Protein AF-0000000083147637 (afdb_homodimer)

Nearest PDB structures (foldseek):
  2ezm-assembly1_A  TM=9.077E-01  e=6.249E-07  Nostoc ellipsosporum
  2pys-assembly1_B  TM=9.096E-01  e=3.684E-06  Nostoc ellipsosporum
  2rp3-assembly1_A  TM=8.868E-01  e=2.815E-06  Nostoc ellipsosporum
  6x7h-assembly1_B  TM=9.100E-01  e=6.306E-06  Nostoc ellipsosporum
  2jzj-assembly1_A  TM=8.639E-01  e=1.080E-05  Ceratopteris richardii

pLDDT: mean 85.64, std 19.71, range [32.6, 98.86]

Secondary structure (DSSP, 8-state):
--------------------GGGTEEEEEEEGGGTEEEEEEE-------SS---EEEEEEEGGGTEEE-SSSEEE-TT--GGGG-SEEEEETTTEEEEEEE-TT--EEEEEEEGGGTEEEETTEEEETTEE-EEEEEE-/--------------------GGGTEEEEEEEGGGTEEEEEEE-------SS---EEEEEEEGGGTEEE-SSSEEE-TT--GGGG-SEEEEETTTEEEEEEE-TT--EEEEEEEGGGTEEEETTEEEETTEE-EEEEEE-

InterPro domains:
  IPR011058 Cyanovirin-N [PF08881] (21-125)
  IPR036673 Cyanovirin-N superfamily [G3DSA:2.30.60.10] (17-131)
  IPR036673 Cyanovirin-N superfamily [SSF51322] (19-127)

Sequence (278 aa):
MYQKLILLLVSLSALATANNFLNTCQDVGVLADGRTLTAKCDHADQPPRPRSIKQFKSVLDLSRCLKWDGKELVREPNGNFFASMVSCNLVESATLACNYYNFQNSLLGTRFDLNSLVYNKEGVLGCMDYLGVPIDYIRMYQKLILLLVSLSALATANNFLNTCQDVGVLADGRTLTAKCDHADQPPRPRSIKQFKSVLDLSRCLKWDGKELVREPNGNFFASMVSCNLVESATLACNYYNFQNSLLGTRFDLNSLVYNKEGVLGCMDYLGVPIDYIR

Organism: NCBI:txid138285

Foldseek 3Di:
DPPPPPPPPPPPPVPPPQLQQVVFWDPWWAPPQRQKIWIWGAQPPDPPDVDPFGIFIWIDGCCQFWADPQPAIDGDGNRRNVVFFPGWTDDDGAKIKTWGQHPVRDIDIYIDRSSRAWHDDRRWIDGDPGTTGTDDTDD/DPPPPPPPPPPPPVPPPQLQQVVFWDPWWAPPQRQKIWIWGAQPCDDPDVDRFGIFIWIDGCCQFWADPQPAIDGDGNRRNVVFFPGWTDDDRAKIKTWGQHPVRDIDIYIDRSSRAWHDDRRWIDGDPGTTGTDDTDD

Structure (mmCIF, N/CA/C/O backbone):
data_AF-0000000083147637-model_v1
#
loop_
_entity.id
_entity.type
_entity.pdbx_description
1 polymer 'Cyanovirin-N domain-containing protein'
#
loop_
_atom_site.group_PDB
_atom_site.id
_atom_site.type_symbol
_atom_site.label_atom_id
_atom_site.label_alt_id
_atom_site.label_comp_id
_atom_site.label_asym_id
_atom_site.label_entity_id
_atom_site.label_seq_id
_atom_site.pdbx_PDB_ins_code
_atom_site.Cartn_x
_atom_site.Cartn_y
_atom_site.Cartn_z
_atom_site.occupancy
_atom_site.B_iso_or_equiv
_atom_site.auth_seq_id
_atom_site.auth_comp_id
_atom_site.auth_asym_id
_atom_site.auth_atom_id
_atom_site.pdbx_PDB_model_num
ATOM 1 N N . MET A 1 1 ? -41.94 2.122 -38.396 1 32.6 1 MET A N 1
ATOM 2 C CA . MET A 1 1 ? -41.403 2.994 -37.355 1 32.6 1 MET A CA 1
ATOM 3 C C . MET A 1 1 ? -40.388 2.252 -36.493 1 32.6 1 MET A C 1
ATOM 5 O O . MET A 1 1 ? -40.744 1.317 -35.773 1 32.6 1 MET A O 1
ATOM 9 N N . TYR A 1 2 ? -39.127 2.046 -36.966 1 46.74 2 TYR A N 1
ATOM 10 C CA . TYR A 1 2 ? -38.031 1.372 -36.279 1 46.74 2 TYR A CA 1
ATOM 11 C C . TYR A 1 2 ? -37.62 2.136 -35.025 1 46.74 2 TYR A C 1
ATOM 13 O O . TYR A 1 2 ? -37.369 3.342 -35.081 1 46.74 2 TYR A O 1
ATOM 21 N N . GLN A 1 3 ? -38.221 1.757 -33.82 1 41.88 3 GLN A N 1
ATOM 22 C CA . GLN A 1 3 ? -37.85 2.268 -32.504 1 41.88 3 GLN A CA 1
ATOM 23 C C . GLN A 1 3 ? -36.374 2.017 -32.213 1 41.88 3 GLN A C 1
ATOM 25 O O . GLN A 1 3 ? -35.908 0.877 -32.276 1 41.88 3 GLN A O 1
ATOM 30 N N . LYS A 1 4 ? -35.568 3.004 -32.53 1 49.02 4 LYS A N 1
ATOM 31 C CA . LYS A 1 4 ? -34.181 3.015 -32.074 1 49.02 4 LYS A CA 1
ATOM 32 C C . LYS A 1 4 ? -34.1 2.85 -30.559 1 49.02 4 LYS A C 1
ATOM 34 O O . LYS A 1 4 ? -34.582 3.702 -29.81 1 49.02 4 LYS A O 1
ATOM 39 N N . LEU A 1 5 ? -33.925 1.627 -30.087 1 46.17 5 LEU A N 1
ATOM 40 C CA . LEU A 1 5 ? -33.638 1.401 -28.674 1 46.17 5 LEU A CA 1
ATOM 41 C C . LEU A 1 5 ? -32.308 2.034 -28.282 1 46.17 5 LEU A C 1
ATOM 43 O O . LEU A 1 5 ? -31.264 1.695 -28.845 1 46.17 5 LEU A O 1
ATOM 47 N N . ILE A 1 6 ? -32.346 3.298 -27.909 1 46.9 6 ILE A N 1
ATOM 48 C CA . ILE A 1 6 ? -31.146 3.943 -27.386 1 46.9 6 ILE A CA 1
ATOM 49 C C . ILE A 1 6 ? -30.73 3.276 -26.077 1 46.9 6 ILE A C 1
ATOM 51 O O . ILE A 1 6 ? -31.512 3.224 -25.124 1 46.9 6 ILE A O 1
ATOM 55 N N . LEU A 1 7 ? -29.891 2.344 -26.165 1 43.59 7 LEU A N 1
ATOM 56 C CA . LEU A 1 7 ? -29.31 1.767 -24.958 1 43.59 7 LEU A CA 1
ATOM 57 C C . LEU A 1 7 ? -28.515 2.812 -24.184 1 43.59 7 LEU A C 1
ATOM 59 O O . LEU A 1 7 ? -27.53 3.352 -24.693 1 43.59 7 LEU A O 1
ATOM 63 N N . LEU A 1 8 ? -29.189 3.538 -23.31 1 42.44 8 LEU A N 1
ATOM 64 C CA . LEU A 1 8 ? -28.51 4.437 -22.383 1 42.44 8 LEU A CA 1
ATOM 65 C C . LEU A 1 8 ? -27.564 3.664 -21.47 1 42.44 8 LEU A C 1
ATOM 67 O O . LEU A 1 8 ? -28.004 2.827 -20.679 1 42.44 8 LEU A O 1
ATOM 71 N N . LEU A 1 9 ? -26.37 3.528 -21.83 1 40.51 9 LEU A N 1
ATOM 72 C CA . LEU A 1 9 ? -25.336 3.032 -20.929 1 40.51 9 LEU A CA 1
ATOM 73 C C . LEU A 1 9 ? -25.192 3.941 -19.713 1 40.51 9 LEU A C 1
ATOM 75 O O . LEU A 1 9 ? -24.768 5.092 -19.84 1 40.51 9 LEU A O 1
ATOM 79 N N . VAL A 1 10 ? -26.019 3.829 -18.663 1 40.84 10 VAL A N 1
ATOM 80 C CA . VAL A 1 10 ? -25.845 4.517 -17.388 1 40.84 10 VAL A CA 1
ATOM 81 C C . VAL A 1 10 ? -24.492 4.151 -16.783 1 40.84 10 VAL A C 1
ATOM 83 O O . VAL A 1 10 ? -24.22 2.978 -16.52 1 40.84 10 VAL A O 1
ATOM 86 N N . SER A 1 11 ? -23.478 4.905 -17.151 1 39.54 11 SER A N 1
ATOM 87 C CA . SER A 1 11 ? -22.239 4.785 -16.389 1 39.54 11 SER A CA 1
ATOM 88 C C . SER A 1 11 ? -22.482 5.005 -14.9 1 39.54 11 SER A C 1
ATOM 90 O O . SER A 1 11 ? -23.003 6.048 -14.498 1 39.54 11 SER A O 1
ATOM 92 N N . LEU A 1 12 ? -22.901 4.018 -14.098 1 38.96 12 LEU A N 1
ATOM 93 C CA . LEU A 1 12 ? -22.916 4.157 -12.646 1 38.96 12 LEU A CA 1
ATOM 94 C C . LEU A 1 12 ? -21.617 4.7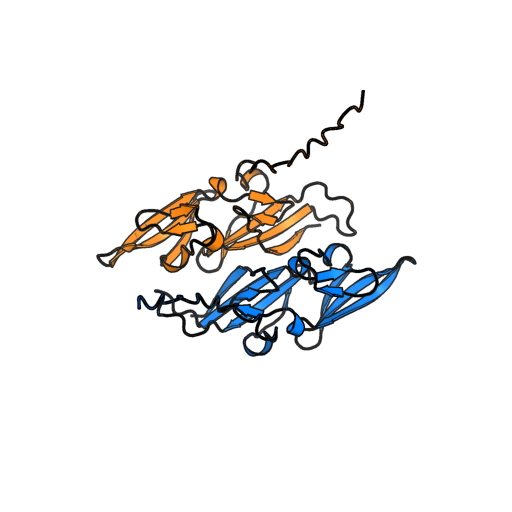81 -12.147 1 38.96 12 LEU A C 1
ATOM 96 O O . LEU A 1 12 ? -20.559 4.149 -12.199 1 38.96 12 LEU A O 1
ATOM 100 N N . SER A 1 13 ? -21.454 6.02 -12.413 1 35.85 13 SER A N 1
ATOM 101 C CA . SER A 1 13 ? -20.369 6.638 -11.658 1 35.85 13 SER A CA 1
ATOM 102 C C . SER A 1 13 ? -20.459 6.292 -10.176 1 35.85 13 SER A C 1
ATOM 104 O O . SER A 1 13 ? -21.506 6.476 -9.553 1 35.85 13 SER A O 1
ATOM 106 N N . ALA A 1 14 ? -19.886 5.122 -9.712 1 40.06 14 ALA A N 1
ATOM 107 C CA . ALA A 1 14 ? -19.814 4.962 -8.262 1 40.06 14 ALA A CA 1
ATOM 108 C C . ALA A 1 14 ? -19.653 6.312 -7.568 1 40.06 14 ALA A C 1
ATOM 110 O O . ALA A 1 14 ? -18.694 7.042 -7.832 1 40.06 14 ALA A O 1
ATOM 111 N N . LEU A 1 15 ? -20.728 7.134 -7.381 1 37.54 15 LEU A N 1
ATOM 112 C CA . LEU A 1 15 ? -20.69 8.272 -6.468 1 37.54 15 LEU A CA 1
ATOM 113 C C . LEU A 1 15 ? -19.62 8.076 -5.399 1 37.54 15 LEU A C 1
ATOM 115 O O . LEU A 1 15 ? -19.486 6.984 -4.842 1 37.54 15 LEU A O 1
ATOM 119 N N . ALA A 1 16 ? -18.573 8.73 -5.573 1 43.83 16 ALA A N 1
ATOM 120 C CA . ALA A 1 16 ? -17.653 8.844 -4.444 1 43.83 16 ALA A CA 1
ATOM 121 C C . ALA A 1 16 ? -18.413 8.897 -3.121 1 43.83 16 ALA A C 1
ATOM 123 O O . ALA A 1 16 ? -19.077 9.892 -2.82 1 43.83 16 ALA A O 1
ATOM 124 N N . THR A 1 17 ? -19.425 7.907 -2.815 1 44.95 17 THR A N 1
ATOM 125 C CA . THR A 1 17 ? -20.08 7.921 -1.513 1 44.95 17 THR A CA 1
ATOM 126 C C . THR A 1 17 ? -19.197 8.599 -0.47 1 44.95 17 THR A C 1
ATOM 128 O O . THR A 1 17 ? -17.976 8.666 -0.631 1 44.95 17 THR A O 1
ATOM 131 N N . ALA A 1 18 ? -19.762 9.34 0.355 1 50.65 18 ALA A N 1
ATOM 132 C CA . ALA A 1 18 ? -19.192 9.952 1.552 1 50.65 18 ALA A CA 1
ATOM 133 C C . ALA A 1 18 ? -18.123 9.056 2.171 1 50.65 18 ALA A C 1
ATOM 135 O O . ALA A 1 18 ? -18.259 7.83 2.176 1 50.65 18 ALA A O 1
ATOM 136 N N . ASN A 1 19 ? -16.612 9.603 2.314 1 66.93 19 ASN A N 1
ATOM 137 C CA . ASN A 1 19 ? -15.313 9.344 2.926 1 66.93 19 ASN A CA 1
ATOM 138 C C . ASN A 1 19 ? -15.455 8.909 4.382 1 66.93 19 ASN A C 1
ATOM 140 O O . ASN A 1 19 ? -14.494 8.976 5.151 1 66.93 19 ASN A O 1
ATOM 144 N N . ASN A 1 20 ? -16.451 8.486 4.806 1 86.56 20 ASN A N 1
ATOM 145 C CA . ASN A 1 20 ? -16.617 8.081 6.198 1 86.56 20 ASN A CA 1
ATOM 146 C C . ASN A 1 20 ? -16.153 6.644 6.423 1 86.56 20 ASN A C 1
ATOM 148 O O . ASN A 1 20 ? -16.923 5.807 6.898 1 86.56 20 ASN A O 1
ATOM 152 N N . PHE A 1 21 ? -15.011 6.527 6.262 1 96.01 21 PHE A N 1
ATOM 153 C CA . PHE A 1 21 ? -14.482 5.17 6.335 1 96.01 21 PHE A CA 1
ATOM 154 C C . PHE A 1 21 ? -14.559 4.635 7.76 1 96.01 21 PHE A C 1
ATOM 156 O O . PHE A 1 21 ? -14.53 3.422 7.976 1 96.01 21 PHE A O 1
ATOM 163 N N . LEU A 1 22 ? -14.775 5.531 8.697 1 95.44 22 LEU A N 1
ATOM 164 C CA . LEU A 1 22 ? -14.813 5.111 10.094 1 95.44 22 LEU A CA 1
ATOM 165 C C . LEU A 1 22 ? -16.062 4.284 10.379 1 95.44 22 LEU A C 1
ATOM 167 O O . LEU A 1 22 ? -16.135 3.594 11.399 1 95.44 22 LEU A O 1
ATOM 171 N N . ASN A 1 23 ? -17.037 4.362 9.491 1 94.19 23 ASN A N 1
ATOM 172 C CA . ASN A 1 23 ? -18.251 3.573 9.668 1 94.19 23 ASN A CA 1
ATOM 173 C C . ASN A 1 23 ? -17.996 2.089 9.421 1 94.19 23 ASN A C 1
ATOM 175 O O . ASN A 1 23 ? -18.72 1.236 9.938 1 94.19 23 ASN A O 1
ATOM 179 N N . THR A 1 24 ? -17.006 1.866 8.652 1 94.96 24 THR A N 1
ATOM 180 C CA . THR A 1 24 ? -16.798 0.478 8.255 1 94.96 24 THR A CA 1
ATOM 181 C C . THR A 1 24 ? -15.361 0.046 8.53 1 94.96 24 THR A C 1
ATOM 183 O O . THR A 1 24 ? -14.967 -1.072 8.191 1 94.96 24 THR A O 1
ATOM 186 N N . CYS A 1 25 ? -14.597 0.92 9.107 1 96.15 25 CYS A N 1
ATOM 187 C CA . CYS A 1 25 ? -13.206 0.61 9.419 1 96.15 25 CYS A CA 1
ATOM 188 C C . CYS A 1 25 ? -12.908 0.867 10.891 1 96.15 25 CYS A C 1
ATOM 190 O O . CYS A 1 25 ? -13.486 1.77 11.498 1 96.15 25 CYS A O 1
ATOM 192 N N . GLN A 1 26 ? -11.992 0.091 11.421 1 95.64 26 GLN A N 1
ATOM 193 C CA . GLN A 1 26 ? -11.561 0.214 12.809 1 95.64 26 GLN A CA 1
ATOM 194 C C . GLN A 1 26 ? -10.048 0.054 12.932 1 95.64 26 GLN A C 1
ATOM 196 O O . GLN A 1 26 ? -9.359 -0.163 11.934 1 95.64 26 GLN A O 1
ATOM 201 N N . ASP A 1 27 ? -9.538 0.249 14.192 1 96.21 27 ASP A N 1
ATOM 202 C CA . ASP A 1 27 ? -8.112 0.124 14.48 1 96.21 27 ASP A CA 1
ATOM 203 C C . ASP A 1 27 ? -7.286 1.024 13.564 1 96.21 27 ASP A C 1
ATOM 205 O O . ASP A 1 27 ? -6.347 0.561 12.913 1 96.21 27 ASP A O 1
ATOM 209 N N . VAL A 1 28 ? -7.68 2.177 13.486 1 97.56 28 VAL A N 1
ATOM 210 C CA . VAL A 1 28 ? -7.05 3.162 12.613 1 97.56 28 VAL A CA 1
ATOM 211 C C . VAL A 1 28 ? -5.706 3.588 13.2 1 97.56 28 VAL A C 1
ATOM 213 O O . VAL A 1 28 ? -5.602 3.856 14.399 1 97.56 28 VAL A O 1
ATOM 216 N N . GLY A 1 29 ? -4.674 3.633 12.385 1 97.68 29 GLY A N 1
ATOM 217 C CA . GLY A 1 29 ? -3.343 4.079 12.764 1 97.68 29 GLY A CA 1
ATOM 218 C C . GLY A 1 29 ? -2.571 4.698 11.615 1 97.68 29 GLY A C 1
ATOM 219 O O . GLY A 1 29 ? -3.107 4.861 10.516 1 97.68 29 GLY A O 1
ATOM 220 N N . VAL A 1 30 ? -1.369 5.087 11.927 1 98.13 30 VAL A N 1
ATOM 221 C CA . VAL A 1 30 ? -0.486 5.596 10.883 1 98.13 30 VAL A CA 1
ATOM 222 C C . VAL A 1 30 ? 0.884 4.931 10.995 1 98.13 30 VAL A C 1
ATOM 224 O O . VAL A 1 30 ? 1.285 4.5 12.078 1 98.13 30 VAL A O 1
ATOM 227 N N . LEU A 1 31 ? 1.504 4.796 9.911 1 97.6 31 LEU A N 1
ATOM 228 C CA . LEU A 1 31 ? 2.872 4.309 9.774 1 97.6 31 LEU A CA 1
ATOM 229 C C . LEU A 1 31 ? 3.746 5.336 9.061 1 97.6 31 LEU A C 1
ATOM 231 O O . LEU A 1 31 ? 3.24 6.335 8.544 1 97.6 31 LEU A O 1
ATOM 235 N N . ALA A 1 32 ? 5.074 5.073 9.094 1 94.79 32 ALA A N 1
ATOM 236 C CA . ALA A 1 32 ? 6.04 5.905 8.381 1 94.79 32 ALA A CA 1
ATOM 237 C C . ALA A 1 32 ? 5.879 7.376 8.756 1 94.79 32 ALA A C 1
ATOM 239 O O . ALA A 1 32 ? 5.742 8.234 7.881 1 94.79 32 ALA A O 1
ATOM 240 N N . ASP A 1 33 ? 5.724 7.717 10.048 1 93.39 33 ASP A N 1
ATOM 241 C CA . ASP A 1 33 ? 5.655 9.058 10.622 1 93.39 33 ASP A CA 1
ATOM 242 C C . ASP A 1 33 ? 4.397 9.789 10.16 1 93.39 33 ASP A C 1
ATOM 244 O O . ASP A 1 33 ? 4.429 10.997 9.918 1 93.39 33 ASP A O 1
ATOM 248 N N . GLY A 1 34 ? 3.321 9.012 9.814 1 96.38 34 GLY A N 1
ATOM 249 C CA . GLY A 1 34 ? 2.038 9.622 9.505 1 96.38 34 GLY A CA 1
ATOM 250 C C . GLY A 1 34 ? 1.75 9.685 8.017 1 96.38 34 GLY A C 1
ATOM 251 O O . GLY A 1 34 ? 0.673 10.121 7.606 1 96.38 34 GLY A O 1
ATOM 252 N N . ARG A 1 35 ? 2.652 9.256 7.163 1 96.21 35 ARG A N 1
ATOM 253 C CA . ARG A 1 35 ? 2.448 9.265 5.718 1 96.21 35 ARG A CA 1
ATOM 254 C C . ARG A 1 35 ? 1.381 8.255 5.309 1 96.21 35 ARG A C 1
ATOM 256 O O . ARG A 1 35 ? 0.584 8.517 4.406 1 96.21 35 ARG A O 1
ATOM 263 N N . THR A 1 36 ? 1.421 7.129 6.027 1 98.45 36 THR A N 1
ATOM 264 C CA . THR A 1 36 ? 0.615 5.98 5.63 1 98.45 36 THR A CA 1
ATOM 265 C C . THR A 1 36 ? -0.486 5.714 6.653 1 98.45 36 THR A C 1
ATOM 267 O O . THR A 1 36 ? -0.206 5.506 7.835 1 98.45 36 THR A O 1
ATOM 270 N N . LEU A 1 37 ? -1.694 5.733 6.156 1 98.55 37 LEU A N 1
ATOM 271 C CA . LEU A 1 37 ? -2.843 5.365 6.977 1 98.55 37 LEU A CA 1
ATOM 272 C C . LEU A 1 37 ? -3.046 3.854 6.981 1 98.55 37 LEU A C 1
ATOM 274 O O . LEU A 1 37 ? -2.935 3.206 5.938 1 98.55 37 LEU A O 1
ATOM 278 N N . THR A 1 38 ? -3.395 3.301 8.096 1 98.59 38 THR A N 1
ATOM 279 C CA . THR A 1 38 ? -3.729 1.887 8.231 1 98.59 38 THR A CA 1
ATOM 280 C C . THR A 1 38 ? -5.072 1.713 8.936 1 98.59 38 THR A C 1
ATOM 282 O O . THR A 1 38 ? -5.447 2.531 9.778 1 98.59 38 THR A O 1
ATOM 285 N N . ALA A 1 39 ? -5.776 0.727 8.555 1 97.87 39 ALA A N 1
ATOM 286 C CA . ALA A 1 39 ? -7.034 0.402 9.223 1 97.87 39 ALA A CA 1
ATOM 287 C C . ALA A 1 39 ? -7.506 -1.001 8.852 1 97.87 39 ALA A C 1
ATOM 289 O O . ALA A 1 39 ? -7.126 -1.534 7.806 1 97.87 39 ALA A O 1
ATOM 290 N N . LYS A 1 40 ? -8.298 -1.577 9.679 1 97.09 40 LYS A N 1
ATOM 291 C CA . LYS A 1 40 ? -9.078 -2.771 9.365 1 97.09 40 LYS A CA 1
ATOM 292 C C . LYS A 1 40 ? -10.472 -2.401 8.867 1 97.09 40 LYS A C 1
ATOM 294 O O . LYS A 1 40 ? -11.228 -1.723 9.566 1 97.09 40 LYS A O 1
ATOM 299 N N . CYS A 1 41 ? -10.798 -2.804 7.69 1 96.4 41 CYS A N 1
ATOM 300 C CA . CYS A 1 41 ? -12.068 -2.386 7.107 1 96.4 41 CYS A CA 1
ATOM 301 C C . CYS A 1 41 ? -12.906 -3.594 6.704 1 96.4 41 CYS A C 1
ATOM 303 O O . CYS A 1 41 ? -12.371 -4.595 6.226 1 96.4 41 CYS A O 1
ATOM 305 N N . ASP A 1 42 ? -14.154 -3.398 6.818 1 94.1 42 ASP A N 1
ATOM 306 C CA . ASP A 1 42 ? -15.09 -4.469 6.488 1 94.1 42 ASP A CA 1
ATOM 307 C C . ASP A 1 42 ? -15.148 -4.703 4.98 1 94.1 42 ASP A C 1
ATOM 309 O O . ASP A 1 42 ? -15.148 -3.75 4.198 1 94.1 42 ASP A O 1
ATOM 313 N N . HIS A 1 43 ? -14.993 -5.948 4.687 1 89.04 43 HIS A N 1
ATOM 314 C CA . HIS A 1 43 ? -15.2 -6.369 3.306 1 89.04 43 HIS A CA 1
ATOM 315 C C . HIS A 1 43 ? -16.616 -6.896 3.096 1 89.04 43 HIS A C 1
ATOM 317 O O . HIS A 1 43 ? -17.067 -7.782 3.825 1 89.04 43 HIS A O 1
ATOM 323 N N . ALA A 1 44 ? -17.469 -6.085 2.55 1 73.77 44 ALA A N 1
ATOM 324 C CA . ALA A 1 44 ? -18.825 -6.59 2.35 1 73.77 44 ALA A CA 1
ATOM 325 C C . ALA A 1 44 ? -18.811 -7.911 1.587 1 73.77 44 ALA A C 1
ATOM 327 O O . ALA A 1 44 ? -17.803 -8.272 0.975 1 73.77 44 ALA A O 1
ATOM 328 N N . ASP A 1 45 ? -20.028 -8.628 1.334 1 57.57 45 ASP A N 1
ATOM 329 C CA . ASP A 1 45 ? -20.542 -9.929 0.916 1 57.57 45 ASP A CA 1
ATOM 330 C C . ASP A 1 45 ? -19.721 -10.499 -0.238 1 57.57 45 ASP A C 1
ATOM 332 O O . ASP A 1 45 ? -20.1 -10.362 -1.403 1 57.57 45 ASP A O 1
ATOM 336 N N . GLN A 1 46 ? -18.45 -10.422 -0.059 1 51.44 46 GLN A N 1
ATOM 337 C CA . GLN A 1 46 ? -17.94 -10.957 -1.317 1 51.44 46 GLN A CA 1
ATOM 338 C C . GLN A 1 46 ? -18.141 -12.468 -1.394 1 51.44 46 GLN A C 1
ATOM 340 O O . GLN A 1 46 ? -18.143 -13.152 -0.369 1 51.44 46 GLN A O 1
ATOM 345 N N . PRO A 1 47 ? -18.774 -12.769 -2.445 1 47.42 47 PRO A N 1
ATOM 346 C CA . PRO A 1 47 ? -18.947 -14.206 -2.666 1 47.42 47 PRO A CA 1
ATOM 347 C C . PRO A 1 47 ? -17.78 -15.031 -2.129 1 47.42 47 PRO A C 1
ATOM 349 O O . PRO A 1 47 ? -16.666 -14.517 -1.993 1 47.42 47 PRO A O 1
ATOM 352 N N . PRO A 1 48 ? -18.144 -16.212 -1.832 1 45 48 PRO A N 1
ATOM 353 C CA . PRO A 1 48 ? -17.255 -17.261 -1.326 1 45 48 PRO A CA 1
ATOM 354 C C . PRO A 1 48 ? -15.953 -17.364 -2.119 1 45 48 PRO A C 1
ATOM 356 O O . PRO A 1 48 ? -15.981 -17.599 -3.33 1 45 48 PRO A O 1
ATOM 359 N N . ARG A 1 49 ? -15.14 -16.329 -2.312 1 51.99 49 ARG A N 1
ATOM 360 C CA . ARG A 1 49 ? -13.827 -16.8 -2.741 1 51.99 49 ARG A CA 1
ATOM 361 C C . ARG A 1 49 ? -13.356 -17.967 -1.879 1 51.99 49 ARG A C 1
ATOM 363 O O . ARG A 1 49 ? -13.943 -18.248 -0.831 1 51.99 49 ARG A O 1
ATOM 370 N N . PRO A 1 50 ? -12.596 -18.805 -2.55 1 54.65 50 PRO A N 1
ATOM 371 C CA . PRO A 1 50 ? -12.085 -19.837 -1.645 1 54.65 50 PRO A CA 1
ATOM 372 C C . PRO A 1 50 ? -11.69 -19.282 -0.279 1 54.65 50 PRO A C 1
ATOM 374 O O . PRO A 1 50 ? -11.454 -20.049 0.658 1 54.65 50 PRO A O 1
ATOM 377 N N . ARG A 1 51 ? -11.942 -17.787 -0.379 1 61.14 51 ARG A N 1
ATOM 378 C CA . ARG A 1 51 ? -11.584 -17.207 0.912 1 61.14 51 ARG A CA 1
ATOM 379 C C . ARG A 1 51 ? -12.649 -16.223 1.383 1 61.14 51 ARG A C 1
ATOM 381 O O . ARG A 1 51 ? -13.054 -15.332 0.633 1 61.14 51 ARG A O 1
ATOM 388 N N . SER A 1 52 ? -13.474 -16.494 2.243 1 74.97 52 SER A N 1
ATOM 389 C CA . SER A 1 52 ? -14.419 -15.569 2.859 1 74.97 52 SER A CA 1
ATOM 390 C C . SER A 1 52 ? -13.7 -14.533 3.716 1 74.97 52 SER A C 1
ATOM 392 O O . SER A 1 52 ? -13.251 -14.839 4.822 1 74.97 52 SER A O 1
ATOM 394 N N . ILE A 1 53 ? -13.373 -13.471 3.131 1 79.17 53 ILE A N 1
ATOM 395 C CA . ILE A 1 53 ? -12.663 -12.436 3.875 1 79.17 53 ILE A CA 1
ATOM 396 C C . ILE A 1 53 ? -13.662 -11.427 4.436 1 79.17 53 ILE A C 1
ATOM 398 O O . ILE A 1 53 ? -14.444 -10.836 3.687 1 79.17 53 ILE A O 1
ATOM 402 N N . LYS A 1 54 ? -13.648 -11.272 5.694 1 88.51 54 LYS A N 1
ATOM 403 C CA . LYS A 1 54 ? -14.551 -10.345 6.369 1 88.51 54 LYS A CA 1
ATOM 404 C C . LYS A 1 54 ? -13.947 -8.946 6.444 1 88.51 54 LYS A C 1
ATOM 406 O O . LYS A 1 54 ? -14.656 -7.949 6.292 1 88.51 54 LYS A O 1
ATOM 411 N N . GLN A 1 55 ? -12.64 -8.944 6.659 1 93.37 55 GLN A N 1
ATOM 412 C CA . GLN A 1 55 ? -11.947 -7.667 6.791 1 93.37 55 GLN A CA 1
ATOM 413 C C . GLN A 1 55 ? -10.545 -7.738 6.192 1 93.37 55 GLN A C 1
ATOM 415 O O . GLN A 1 55 ? -9.883 -8.775 6.269 1 93.37 55 GLN A O 1
ATOM 420 N N . PHE A 1 56 ? -10.2 -6.657 5.645 1 94.14 56 PHE A N 1
ATOM 421 C CA . PHE A 1 56 ? -8.788 -6.47 5.33 1 94.14 56 PHE A CA 1
ATOM 422 C C . PHE A 1 56 ? -8.158 -5.442 6.262 1 94.14 56 PHE A C 1
ATOM 424 O O . PHE A 1 56 ? -8.804 -4.464 6.644 1 94.14 56 PHE A O 1
ATOM 431 N N . LYS A 1 57 ? -6.976 -5.719 6.672 1 97.89 57 LYS A N 1
ATOM 432 C CA . LYS A 1 57 ? -6.105 -4.621 7.078 1 97.89 57 LYS A CA 1
ATOM 433 C C . LYS A 1 57 ? -5.328 -4.066 5.888 1 97.89 57 LYS A C 1
ATOM 435 O O . LYS A 1 57 ? -4.644 -4.812 5.184 1 97.89 57 LYS A O 1
ATOM 440 N N . SER A 1 58 ? -5.453 -2.83 5.65 1 98.37 58 SER A N 1
ATOM 441 C CA . SER A 1 58 ? -4.788 -2.249 4.488 1 98.37 58 SER A CA 1
ATOM 442 C C . SER A 1 58 ? -4.067 -0.955 4.852 1 98.37 58 SER A C 1
ATOM 444 O O . SER A 1 58 ? -4.208 -0.454 5.97 1 98.37 58 SER A O 1
ATOM 446 N N . VAL A 1 59 ? -3.181 -0.542 3.963 1 98.86 59 VAL A N 1
ATOM 447 C CA . VAL A 1 59 ? -2.412 0.687 4.124 1 98.86 59 VAL A CA 1
ATOM 448 C C . VAL A 1 59 ? -2.635 1.597 2.918 1 98.86 59 VAL A C 1
ATOM 450 O O . VAL A 1 59 ? -2.778 1.12 1.79 1 98.86 59 VAL A O 1
ATOM 453 N N . LEU A 1 60 ? -2.665 2.889 3.164 1 98.69 60 LEU A N 1
ATOM 454 C CA . LEU A 1 60 ? -2.916 3.907 2.149 1 98.69 60 LEU A CA 1
ATOM 455 C C . LEU A 1 60 ? -1.912 5.049 2.265 1 98.69 60 LEU A C 1
ATOM 457 O O . LEU A 1 60 ? -1.724 5.608 3.348 1 98.69 60 LEU A O 1
ATOM 461 N N . ASP A 1 61 ? -1.246 5.344 1.201 1 98.39 61 ASP A N 1
ATOM 462 C CA . ASP A 1 61 ? -0.339 6.487 1.179 1 98.39 61 ASP A CA 1
ATOM 463 C C . ASP A 1 61 ? -1.112 7.799 1.062 1 98.39 61 ASP A C 1
ATOM 465 O O . ASP A 1 61 ? -1.602 8.144 -0.016 1 98.39 61 ASP A O 1
ATOM 469 N N . LEU A 1 62 ? -1.078 8.61 2.074 1 98.24 62 LEU A N 1
ATOM 470 C CA . LEU A 1 62 ? -1.867 9.837 2.098 1 98.24 62 LEU A CA 1
ATOM 471 C C . LEU A 1 62 ? -1.246 10.9 1.198 1 98.24 62 LEU A C 1
ATOM 473 O O . LEU A 1 62 ? -1.914 11.863 0.814 1 98.24 62 LEU A O 1
ATOM 477 N N . SER A 1 63 ? 0.027 10.718 0.821 1 97.13 63 SER A N 1
ATOM 478 C CA . SER A 1 63 ? 0.682 11.658 -0.083 1 97.13 63 SER A CA 1
ATOM 479 C C . SER A 1 63 ? 0.077 11.593 -1.481 1 97.13 63 SER A C 1
ATOM 481 O O . SER A 1 63 ? 0.322 12.472 -2.311 1 97.13 63 SER A O 1
ATOM 483 N N . ARG A 1 64 ? -0.685 10.559 -1.65 1 97.42 64 ARG A N 1
ATOM 484 C CA . ARG A 1 64 ? -1.334 10.433 -2.951 1 97.42 64 ARG A CA 1
ATOM 485 C C . ARG A 1 64 ? -2.588 11.296 -3.024 1 97.42 64 ARG A C 1
ATOM 487 O O . ARG A 1 64 ? -3.148 11.499 -4.104 1 97.42 64 ARG A O 1
ATOM 494 N N . CYS A 1 65 ? -2.992 11.893 -1.889 1 97.86 65 CYS A N 1
ATOM 495 C CA . CYS A 1 65 ? -4.308 12.521 -1.87 1 97.86 65 CYS A CA 1
ATOM 496 C C . CYS A 1 65 ? -4.26 13.867 -1.158 1 97.86 65 CYS A C 1
ATOM 498 O O . CYS A 1 65 ? -5.229 14.628 -1.194 1 97.86 65 CYS A O 1
ATOM 500 N N . LEU A 1 66 ? -3.167 14.142 -0.451 1 98.33 66 LEU A N 1
ATOM 501 C CA . LEU A 1 66 ? -3.049 15.375 0.32 1 98.33 66 LEU A CA 1
ATOM 502 C C . LEU A 1 66 ? -1.861 16.203 -0.158 1 98.33 66 LEU A C 1
ATOM 504 O O . LEU A 1 66 ? -0.812 15.652 -0.499 1 98.33 66 LEU A O 1
ATOM 508 N N . LYS A 1 67 ? -2.065 17.481 -0.072 1 98.25 67 LYS A N 1
ATOM 509 C CA . LYS A 1 67 ? -1.031 18.467 -0.369 1 98.25 67 LYS A CA 1
ATOM 510 C C . LYS A 1 67 ? -0.93 19.509 0.741 1 98.25 67 LYS A C 1
ATOM 512 O O . LYS A 1 67 ? -1.942 19.899 1.327 1 98.25 67 LYS A O 1
ATOM 517 N N . TRP A 1 68 ? 0.305 19.919 0.98 1 96.93 68 TRP A N 1
ATOM 518 C CA . TRP A 1 68 ? 0.529 21.146 1.737 1 96.93 68 TRP A CA 1
ATOM 519 C C . TRP A 1 68 ? 0.528 22.361 0.817 1 96.93 68 TRP A C 1
ATOM 521 O O . TRP A 1 68 ? 1.413 22.507 -0.031 1 96.93 68 TRP A O 1
ATOM 531 N N . ASP A 1 69 ? -0.412 23.217 1.058 1 95.81 69 ASP A N 1
ATOM 532 C CA . ASP A 1 69 ? -0.511 24.332 0.121 1 95.81 69 ASP A CA 1
ATOM 533 C C . ASP A 1 69 ? 0.154 25.585 0.687 1 95.81 69 ASP A C 1
ATOM 535 O O . ASP A 1 69 ? -0.044 26.686 0.169 1 95.81 69 ASP A O 1
ATOM 539 N N . GLY A 1 70 ? 0.894 25.464 1.732 1 93.35 70 GLY A N 1
ATOM 540 C CA . GLY A 1 70 ? 1.56 26.581 2.384 1 93.35 70 GLY A CA 1
ATOM 541 C C . GLY A 1 70 ? 0.768 27.153 3.545 1 93.35 70 GLY A C 1
ATOM 542 O O . GLY A 1 70 ? 1.296 27.936 4.337 1 93.35 70 GLY A O 1
ATOM 543 N N . LYS A 1 71 ? -0.455 26.818 3.671 1 93.4 71 LYS A N 1
ATOM 544 C CA . LYS A 1 71 ? -1.313 27.302 4.749 1 93.4 71 LYS A CA 1
ATOM 545 C C . LYS A 1 71 ? -1.965 26.142 5.495 1 93.4 71 LYS A C 1
ATOM 547 O O . LYS A 1 71 ? -1.99 26.125 6.728 1 93.4 71 LYS A O 1
ATOM 552 N N . GLU A 1 72 ? -2.437 25.212 4.741 1 96.57 72 GLU A N 1
ATOM 553 C CA . GLU A 1 72 ? -3.124 24.056 5.31 1 96.57 72 GLU A CA 1
ATOM 554 C C . GLU A 1 72 ? -2.975 22.83 4.414 1 96.57 72 GLU A C 1
ATOM 556 O O . GLU A 1 72 ? -2.455 22.928 3.3 1 96.57 72 GLU A O 1
ATOM 561 N N . LEU A 1 73 ? -3.414 21.686 4.951 1 98 73 LEU A N 1
ATOM 562 C CA . LEU A 1 73 ? -3.528 20.479 4.141 1 98 73 LEU A CA 1
ATOM 563 C C . LEU A 1 73 ? -4.801 20.505 3.301 1 98 73 LEU A C 1
ATOM 565 O O . LEU A 1 73 ? -5.878 20.826 3.809 1 98 73 LEU A O 1
ATOM 569 N N . VAL A 1 74 ? -4.629 20.171 2.032 1 98.04 74 VAL A N 1
ATOM 570 C CA . VAL A 1 74 ? -5.783 20.161 1.139 1 98.04 74 VAL A CA 1
ATOM 571 C C . VAL A 1 74 ? -5.785 18.878 0.31 1 98.04 74 VAL A C 1
ATOM 573 O O . VAL A 1 74 ? -4.733 18.273 0.091 1 98.04 74 VAL A O 1
ATOM 576 N N . ARG A 1 75 ? -7.013 18.522 -0.189 1 97.51 75 ARG A N 1
ATOM 577 C CA . ARG A 1 75 ? -7.148 17.381 -1.088 1 97.51 75 ARG A CA 1
ATOM 578 C C . ARG A 1 75 ? -6.512 17.673 -2.443 1 97.51 75 ARG A C 1
ATOM 580 O O . ARG A 1 75 ? -6.86 18.658 -3.099 1 97.51 75 ARG A O 1
ATOM 587 N N . GLU A 1 76 ? -5.627 16.885 -2.835 1 97.77 76 GLU A N 1
ATOM 588 C CA . GLU A 1 76 ? -4.988 17.009 -4.142 1 97.77 76 GLU A CA 1
ATOM 589 C C . GLU A 1 76 ? -4.348 15.692 -4.571 1 97.77 76 GLU A C 1
ATOM 591 O O . GLU A 1 76 ? -3.555 15.11 -3.828 1 97.77 76 GLU A O 1
ATOM 596 N N . PRO A 1 77 ? -4.732 15.207 -5.782 1 97.42 77 PRO A N 1
ATOM 597 C CA . PRO A 1 77 ? -4.042 14.006 -6.261 1 97.42 77 PRO A CA 1
ATOM 598 C C . PRO A 1 77 ? -2.525 14.179 -6.313 1 97.42 77 PRO A C 1
ATOM 600 O O . PRO A 1 77 ? -2.032 15.186 -6.826 1 97.42 77 PRO A O 1
ATOM 603 N N . ASN A 1 78 ? -1.858 13.291 -5.747 1 96.61 78 ASN A N 1
ATOM 604 C CA . ASN A 1 78 ? -0.399 13.263 -5.729 1 96.61 78 ASN A CA 1
ATOM 605 C C . ASN A 1 78 ? 0.179 14.544 -5.135 1 96.61 78 ASN A C 1
ATOM 607 O O . ASN A 1 78 ? 1.155 15.088 -5.654 1 96.61 78 ASN A O 1
ATOM 611 N N . GLY A 1 79 ? -0.418 14.956 -4.121 1 96.51 79 GLY A N 1
ATOM 612 C CA . GLY A 1 79 ? -0.031 16.232 -3.539 1 96.51 79 GLY A CA 1
ATOM 613 C C . GLY A 1 79 ? 1.269 16.162 -2.761 1 96.51 79 GLY A C 1
ATOM 614 O O . GLY A 1 79 ? 1.912 17.187 -2.523 1 96.51 79 GLY A O 1
ATOM 615 N N . ASN A 1 80 ? 1.663 14.963 -2.324 1 95.56 80 ASN A N 1
ATOM 616 C CA . ASN A 1 80 ? 2.942 14.735 -1.658 1 95.56 80 ASN A CA 1
ATOM 617 C C . ASN A 1 80 ? 3.099 15.623 -0.427 1 95.56 80 ASN A C 1
ATOM 619 O O . ASN A 1 80 ? 4.148 16.24 -0.232 1 95.56 80 ASN A O 1
ATOM 623 N N . PHE A 1 81 ? 2.09 15.703 0.371 1 96.09 81 PHE A N 1
ATOM 624 C CA . PHE A 1 81 ? 2.102 16.574 1.54 1 96.09 81 PHE A CA 1
ATOM 625 C C . PHE A 1 81 ? 3.281 16.246 2.448 1 96.09 81 PHE A C 1
ATOM 627 O O . PHE A 1 81 ? 3.836 17.133 3.099 1 96.09 81 PHE A O 1
ATOM 634 N N . PHE A 1 82 ? 3.661 15.016 2.572 1 93.45 82 PHE A N 1
ATOM 635 C CA . PHE A 1 82 ? 4.61 14.505 3.554 1 93.45 82 PHE A CA 1
ATOM 636 C C . PHE A 1 82 ? 5.972 15.169 3.386 1 93.45 82 PHE A C 1
ATOM 638 O O . PHE A 1 82 ? 6.722 15.31 4.354 1 93.45 82 PHE A O 1
ATOM 645 N N . ALA A 1 83 ? 6.25 15.564 2.195 1 90.96 83 ALA A N 1
ATOM 646 C CA . ALA A 1 83 ? 7.536 16.201 1.92 1 90.96 83 ALA A CA 1
ATOM 647 C C . ALA A 1 83 ? 7.683 17.502 2.703 1 90.96 83 ALA A C 1
ATOM 649 O O . ALA A 1 83 ? 8.799 17.971 2.937 1 90.96 83 ALA A O 1
ATOM 650 N N . SER A 1 84 ? 6.554 18.078 3.157 1 92.54 84 SER A N 1
ATOM 651 C CA . SER A 1 84 ? 6.574 19.379 3.818 1 92.54 84 SER A CA 1
ATOM 652 C C . SER A 1 84 ? 6.382 19.237 5.324 1 92.54 84 SER A C 1
ATOM 654 O O . SER A 1 84 ? 6.322 20.236 6.044 1 92.54 84 SER A O 1
ATOM 656 N N . MET A 1 85 ? 6.311 17.988 5.809 1 93.9 85 MET A N 1
ATOM 657 C CA . MET A 1 85 ? 5.991 17.759 7.215 1 93.9 85 MET A CA 1
ATOM 658 C C . MET A 1 85 ? 7.19 17.183 7.96 1 93.9 85 MET A C 1
ATOM 660 O O . MET A 1 85 ? 8.001 16.461 7.376 1 93.9 85 MET A O 1
ATOM 664 N N . VAL A 1 86 ? 7.201 17.467 9.221 1 90.47 86 VAL A N 1
ATOM 665 C CA . VAL A 1 86 ? 8.179 16.842 10.106 1 90.47 86 VAL A CA 1
ATOM 666 C C . VAL A 1 86 ? 7.662 15.482 10.569 1 90.47 86 VAL A C 1
ATOM 668 O O . VAL A 1 86 ? 8.399 14.493 10.554 1 90.47 86 VAL A O 1
ATOM 671 N N . SER A 1 87 ? 6.455 15.461 10.964 1 92.02 87 SER A N 1
ATOM 672 C CA . SER A 1 87 ? 5.76 14.259 11.412 1 92.02 87 SER A CA 1
ATOM 673 C C . SER A 1 87 ? 4.252 14.483 11.473 1 92.02 87 SER A C 1
ATOM 675 O O . SER A 1 87 ? 3.792 15.623 11.569 1 92.02 87 SER A O 1
ATOM 677 N N . CYS A 1 88 ? 3.595 13.451 11.361 1 96.76 88 CYS A N 1
ATOM 678 C CA . CYS A 1 88 ? 2.144 13.474 11.501 1 96.76 88 CYS A CA 1
ATOM 679 C C . CYS A 1 88 ? 1.664 12.338 12.396 1 96.76 88 CYS A C 1
ATOM 681 O O . CYS A 1 88 ? 2.252 11.256 12.402 1 96.76 88 CYS A O 1
ATOM 683 N N . ASN A 1 89 ? 0.638 12.612 13.112 1 97.57 89 ASN A N 1
ATOM 684 C CA . ASN A 1 89 ? -0.011 11.636 13.981 1 97.57 89 ASN A CA 1
ATOM 685 C C . ASN A 1 89 ? -1.532 11.745 13.908 1 97.57 89 ASN A C 1
ATOM 687 O O . ASN A 1 89 ? -2.065 12.775 13.491 1 97.57 89 ASN A O 1
ATOM 691 N N . LEU A 1 90 ? -2.083 10.635 14.296 1 97.8 90 LEU A N 1
ATOM 692 C CA . LEU A 1 90 ? -3.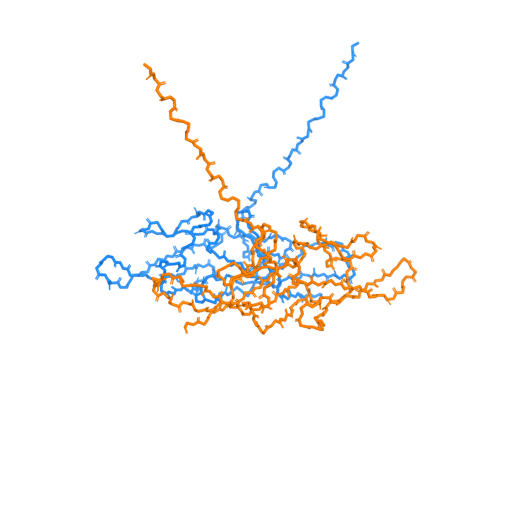539 10.686 14.371 1 97.8 90 LEU A CA 1
ATOM 693 C C . LEU A 1 90 ? -3.996 11.222 15.724 1 97.8 90 LEU A C 1
ATOM 695 O O . LEU A 1 90 ? -3.451 10.842 16.762 1 97.8 90 LEU A O 1
ATOM 699 N N . VAL A 1 91 ? -4.825 12.118 15.56 1 96.16 91 VAL A N 1
ATOM 700 C CA . VAL A 1 91 ? -5.473 12.604 16.774 1 96.16 91 VAL A CA 1
ATOM 701 C C . VAL A 1 91 ? -6.988 12.454 16.647 1 96.16 91 VAL A C 1
ATOM 703 O O . VAL A 1 91 ? -7.514 12.327 15.539 1 96.16 91 VAL A O 1
ATOM 706 N N . GLU A 1 92 ? -7.595 12.486 17.794 1 88.58 92 GLU A N 1
ATOM 707 C CA . GLU A 1 92 ? -9.035 12.25 17.764 1 88.58 92 GLU A CA 1
ATOM 708 C C . GLU A 1 92 ? -9.372 10.987 16.977 1 88.58 92 GLU A C 1
ATOM 710 O O . GLU A 1 92 ? -8.636 10 17.033 1 88.58 92 GLU A O 1
ATOM 715 N N . SER A 1 93 ? -10.388 10.557 16.305 1 83.91 93 SER A N 1
ATOM 716 C CA . SER A 1 93 ? -10.748 9.322 15.616 1 83.91 93 SER A CA 1
ATOM 717 C C . SER A 1 93 ? -9.976 9.173 14.31 1 83.91 93 SER A C 1
ATOM 719 O O . SER A 1 93 ? -9.299 8.166 14.094 1 83.91 93 SER A O 1
ATOM 721 N N . ALA A 1 94 ? -9.954 10.161 13.435 1 93.41 94 ALA A N 1
ATOM 722 C CA . ALA A 1 94 ? -9.268 10.024 12.152 1 93.41 94 ALA A CA 1
ATOM 723 C C . ALA A 1 94 ? -8.81 11.381 11.628 1 93.41 94 ALA A C 1
ATOM 725 O O . ALA A 1 94 ? -8.933 11.666 10.434 1 93.41 94 ALA A O 1
ATOM 726 N N . THR A 1 95 ? -8.347 12.214 12.603 1 97.77 95 THR A N 1
ATOM 727 C CA . THR A 1 95 ? -7.761 13.489 12.203 1 97.77 95 THR A CA 1
ATOM 728 C C . THR A 1 95 ? -6.239 13.396 12.163 1 97.77 95 THR A C 1
ATOM 730 O O . THR A 1 95 ? -5.608 13.015 13.151 1 97.77 95 THR A O 1
ATOM 733 N N . LEU A 1 96 ? -5.725 13.798 11.033 1 98.32 96 LEU A N 1
ATOM 734 C CA . LEU A 1 96 ? -4.275 13.82 10.872 1 98.32 96 LEU A CA 1
ATOM 735 C C . LEU A 1 96 ? -3.696 15.149 11.345 1 98.32 96 LEU A C 1
ATOM 737 O O . LEU A 1 96 ? -4.062 16.208 10.831 1 98.32 96 LEU A O 1
ATOM 741 N N . ALA A 1 97 ? -2.88 15.087 12.33 1 98.44 97 ALA A N 1
ATOM 742 C CA . ALA A 1 97 ? -2.187 16.27 12.834 1 98.44 97 ALA A CA 1
ATOM 743 C C . ALA A 1 97 ? -0.702 16.226 12.487 1 98.44 97 ALA A C 1
ATOM 745 O O . ALA A 1 97 ? -0.013 15.252 12.802 1 98.44 97 ALA A O 1
ATOM 746 N N . CYS A 1 98 ? -0.272 17.301 11.886 1 97.53 98 CYS A N 1
ATOM 747 C CA . CYS A 1 98 ? 1.11 17.32 11.419 1 97.53 98 CYS A CA 1
ATOM 748 C C . CYS A 1 98 ? 1.832 18.57 11.907 1 97.53 98 CYS A C 1
ATOM 750 O O . CYS A 1 98 ? 1.202 19.599 12.158 1 97.53 98 CYS A O 1
ATOM 752 N N . ASN A 1 99 ? 3.109 18.355 11.977 1 96.19 99 ASN A N 1
ATOM 753 C CA . ASN A 1 99 ? 3.99 19.477 12.285 1 96.19 99 ASN A CA 1
ATOM 754 C C . ASN A 1 99 ? 4.852 19.858 11.086 1 96.19 99 ASN A C 1
ATOM 756 O O . ASN A 1 99 ? 5.315 18.988 10.346 1 96.19 99 ASN A O 1
ATOM 760 N N . TYR A 1 100 ? 5.05 21.143 10.948 1 94.13 100 TYR A N 1
ATOM 761 C CA . TYR A 1 100 ? 5.879 21.664 9.867 1 94.13 100 TYR A CA 1
ATOM 762 C C . TYR A 1 100 ? 6.614 22.926 10.302 1 94.13 100 TYR A C 1
ATOM 764 O O . TYR A 1 100 ? 6.198 23.599 11.248 1 94.13 100 TYR A O 1
ATOM 772 N N . TYR A 1 101 ? 7.727 23.234 9.572 1 91.79 101 TYR A N 1
ATOM 773 C CA . TYR A 1 101 ? 8.442 24.482 9.813 1 91.79 101 TYR A CA 1
ATOM 774 C C . TYR A 1 101 ? 7.929 25.59 8.901 1 91.79 101 TYR A C 1
ATOM 776 O O . TYR A 1 101 ? 7.815 25.4 7.687 1 91.79 101 TYR A O 1
ATOM 784 N N . ASN A 1 102 ? 7.655 26.687 9.548 1 89.85 102 ASN A N 1
ATOM 785 C CA . ASN A 1 102 ? 7.28 27.816 8.703 1 89.85 102 ASN A CA 1
ATOM 786 C C . ASN A 1 102 ? 8.506 28.575 8.203 1 89.85 102 ASN A C 1
ATOM 788 O O . ASN A 1 102 ? 9.637 28.118 8.378 1 89.85 102 ASN A O 1
ATOM 792 N N . PHE A 1 103 ? 8.233 29.688 7.457 1 88.18 103 PHE A N 1
ATOM 793 C CA . PHE A 1 103 ? 9.302 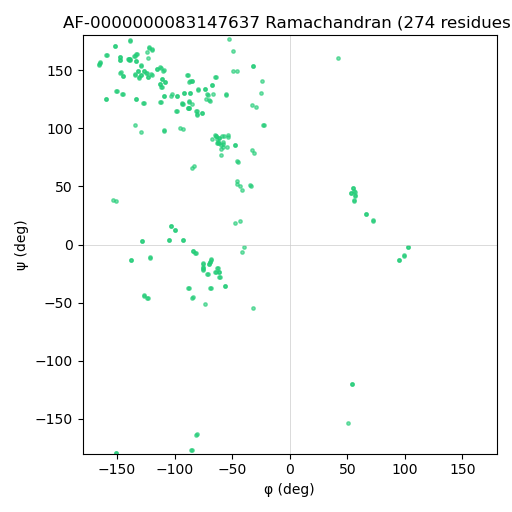30.455 6.829 1 88.18 103 PHE A CA 1
ATOM 794 C C . PHE A 1 103 ? 10.254 31.016 7.878 1 88.18 103 PHE A C 1
ATOM 796 O O . PHE A 1 103 ? 11.419 31.291 7.583 1 88.18 103 PHE A O 1
ATOM 803 N N . GLN A 1 104 ? 9.838 31.206 9.159 1 92.24 104 GLN A N 1
ATOM 804 C CA . GLN A 1 104 ? 10.675 31.708 10.243 1 92.24 104 GLN A CA 1
ATOM 805 C C . GLN A 1 104 ? 11.319 30.562 11.018 1 92.24 104 GLN A C 1
ATOM 807 O O . GLN A 1 104 ? 11.858 30.767 12.107 1 92.24 104 GLN A O 1
ATOM 812 N N . ASN A 1 105 ? 11.092 29.316 10.533 1 89.74 105 ASN A N 1
ATOM 813 C CA . ASN A 1 105 ? 11.674 28.117 11.126 1 89.74 105 ASN A CA 1
ATOM 814 C C . ASN A 1 105 ? 11.025 27.782 12.466 1 89.74 105 ASN A C 1
ATOM 816 O O . ASN A 1 105 ? 11.672 27.222 13.352 1 89.74 105 ASN A O 1
ATOM 820 N N . SER A 1 106 ? 9.846 28.323 12.639 1 94.64 106 SER A N 1
ATOM 821 C CA . SER A 1 106 ? 9.068 27.92 13.806 1 94.64 106 SER A CA 1
ATOM 822 C C . SER A 1 106 ? 8.24 26.673 13.515 1 94.64 106 SER A C 1
ATOM 824 O O . SER A 1 106 ? 7.686 26.53 12.423 1 94.64 106 SER A O 1
ATOM 826 N N . LEU A 1 107 ? 8.177 25.789 14.532 1 94.88 107 LEU A N 1
ATOM 827 C CA . LEU A 1 107 ? 7.395 24.565 14.389 1 94.88 107 LEU A CA 1
ATOM 828 C C . LEU A 1 107 ? 5.916 24.831 14.655 1 94.88 107 LEU A C 1
ATOM 830 O O . LEU A 1 107 ? 5.541 25.228 15.76 1 94.88 107 LEU A O 1
ATOM 834 N N . LEU A 1 108 ? 5.099 24.649 13.551 1 96.43 108 LEU A N 1
ATOM 835 C CA . LEU A 1 108 ? 3.659 24.859 13.656 1 96.43 108 LEU A CA 1
ATOM 836 C C . LEU A 1 108 ? 2.898 23.581 13.323 1 96.43 108 LEU A C 1
ATOM 838 O O . LEU A 1 108 ? 3.483 22.617 12.823 1 96.43 108 LEU A O 1
ATOM 842 N N . GLY A 1 109 ? 1.574 23.622 13.64 1 96.56 109 GLY A N 1
ATOM 843 C CA . GLY A 1 109 ? 0.74 22.451 13.417 1 96.56 109 GLY A CA 1
ATOM 844 C C . GLY A 1 109 ? -0.346 22.68 12.383 1 96.56 109 GLY A C 1
ATOM 845 O O . GLY A 1 109 ? -0.781 23.814 12.173 1 96.56 109 GLY A O 1
ATOM 846 N N . THR A 1 110 ? -0.707 21.696 11.746 1 97.29 110 THR A N 1
ATOM 847 C CA . THR A 1 110 ? -1.867 21.667 10.861 1 97.29 110 THR A CA 1
ATOM 848 C C . THR A 1 110 ? -2.616 20.345 10.995 1 97.29 110 THR A C 1
ATOM 850 O O . THR A 1 110 ? -2.071 19.365 11.508 1 97.29 110 THR A O 1
ATOM 853 N N . ARG A 1 111 ? -3.858 20.336 10.603 1 97.55 111 ARG A N 1
ATOM 854 C CA . ARG A 1 111 ? -4.69 19.147 10.755 1 97.55 111 ARG A CA 1
ATOM 855 C C . ARG A 1 111 ? -5.555 18.922 9.52 1 97.55 111 ARG A C 1
ATOM 857 O O . ARG A 1 111 ? -5.82 19.858 8.762 1 97.55 111 ARG A O 1
ATOM 864 N N . PHE A 1 112 ? -5.98 17.757 9.395 1 97.92 112 PHE A N 1
ATOM 865 C CA . PHE A 1 112 ? -6.906 17.386 8.331 1 97.92 112 PHE A CA 1
ATOM 866 C C . PHE A 1 112 ? -7.797 16.229 8.768 1 97.92 112 PHE A C 1
ATOM 868 O O . PHE A 1 112 ? -7.309 15.227 9.294 1 97.92 112 PHE A O 1
ATOM 875 N N . ASP A 1 113 ? -9.071 16.355 8.545 1 96.87 113 ASP A N 1
ATOM 876 C CA . ASP A 1 113 ? -10.01 15.28 8.852 1 96.87 113 ASP A CA 1
ATOM 877 C C . ASP A 1 113 ? -10.019 14.227 7.746 1 96.87 113 ASP A C 1
ATOM 879 O O . ASP A 1 113 ? -10.601 14.443 6.681 1 96.87 113 ASP A O 1
ATOM 883 N N . LEU A 1 114 ? -9.53 13.021 8.046 1 97.8 114 LEU A N 1
ATOM 884 C CA . LEU A 1 114 ? -9.38 11.985 7.03 1 97.8 114 LEU A CA 1
ATOM 885 C C . LEU A 1 114 ? -10.731 11.37 6.678 1 97.8 114 LEU A C 1
ATOM 887 O O . LEU A 1 114 ? -10.878 10.748 5.624 1 97.8 114 LEU A O 1
ATOM 891 N N . ASN A 1 115 ? -11.671 11.511 7.492 1 95.14 115 ASN A N 1
ATOM 892 C CA . ASN A 1 115 ? -12.991 10.957 7.213 1 95.14 115 ASN A CA 1
ATOM 893 C C . ASN A 1 115 ? -13.634 11.621 5.999 1 95.14 115 ASN A C 1
ATOM 895 O O . ASN A 1 115 ? -14.514 11.041 5.362 1 95.14 115 ASN A O 1
ATOM 899 N N . SER A 1 116 ? -13.217 12.79 5.717 1 94.54 116 SER A N 1
ATOM 900 C CA . SER A 1 116 ? -13.757 13.515 4.571 1 94.54 116 SER A CA 1
ATOM 901 C C . SER A 1 116 ? -13.053 13.111 3.28 1 94.54 116 SER A C 1
ATOM 903 O O . SER A 1 116 ? -13.466 13.511 2.19 1 94.54 116 SER A O 1
ATOM 905 N N . LEU A 1 117 ? -12.078 12.343 3.297 1 97.03 117 LEU A N 1
ATOM 906 C CA . LEU A 1 117 ? -11.2 12.065 2.165 1 97.03 117 LEU A CA 1
ATOM 907 C C . LEU A 1 117 ? -11.156 10.57 1.866 1 97.03 117 LEU A C 1
ATOM 909 O O . LEU A 1 117 ? -11.293 10.16 0.711 1 97.03 117 LEU A O 1
ATOM 913 N N . VAL A 1 118 ? -10.998 9.786 2.935 1 98.08 118 VAL A N 1
ATOM 914 C CA . VAL A 1 118 ? -10.715 8.361 2.806 1 98.08 118 VAL A CA 1
ATOM 915 C C . VAL A 1 118 ? -12.024 7.579 2.727 1 98.08 118 VAL A C 1
ATOM 917 O O . VAL A 1 118 ? -13.018 7.954 3.354 1 98.08 118 VAL A O 1
ATOM 920 N N . TYR A 1 119 ? -11.99 6.492 1.952 1 96.89 119 TYR A N 1
ATOM 921 C CA . TYR A 1 119 ? -13.141 5.601 1.866 1 96.89 119 TYR A CA 1
ATOM 922 C C . TYR A 1 119 ? -12.71 4.143 1.962 1 96.89 119 TYR A C 1
ATOM 924 O O . TYR A 1 119 ? -11.519 3.834 1.881 1 96.89 119 TYR A O 1
ATOM 932 N N . ASN A 1 120 ? -13.651 3.345 2.252 1 96.3 120 ASN A N 1
ATOM 933 C CA . ASN A 1 120 ? -13.496 1.895 2.215 1 96.3 120 ASN A CA 1
ATOM 934 C C . ASN A 1 120 ? -14.045 1.305 0.92 1 96.3 120 ASN A C 1
ATOM 936 O O . ASN A 1 120 ? -15.24 1.416 0.639 1 96.3 120 ASN A O 1
ATOM 940 N N . LYS A 1 121 ? -13.162 0.754 0.152 1 93.51 121 LYS A N 1
ATOM 941 C CA . LYS A 1 121 ? -13.599 0.026 -1.035 1 93.51 121 LYS A CA 1
ATOM 942 C C . LYS A 1 121 ? -13.391 -1.476 -0.867 1 93.51 121 LYS A C 1
ATOM 944 O O . LYS A 1 121 ? -12.298 -1.989 -1.116 1 93.51 121 LYS A O 1
ATOM 949 N N . GLU A 1 122 ? -14.428 -2.182 -0.51 1 89.66 122 GLU A N 1
ATOM 950 C CA . GLU A 1 122 ? -14.402 -3.636 -0.383 1 89.66 122 GLU A CA 1
ATOM 951 C C . GLU A 1 122 ? -13.307 -4.087 0.579 1 89.66 122 GLU A C 1
ATOM 953 O O . GLU A 1 122 ? -12.551 -5.013 0.278 1 89.66 122 GLU A O 1
ATOM 958 N N . GLY A 1 123 ? -13.145 -3.322 1.597 1 93.72 123 GLY A N 1
ATOM 959 C CA . GLY A 1 123 ? -12.245 -3.71 2.671 1 93.72 123 GLY A CA 1
ATOM 960 C C . GLY A 1 123 ? -10.885 -3.045 2.579 1 93.72 123 GLY A C 1
ATOM 961 O O . GLY A 1 123 ? -10.059 -3.18 3.484 1 93.72 123 GLY A O 1
ATOM 962 N N . VAL A 1 124 ? -10.651 -2.373 1.467 1 95.7 124 VAL A N 1
ATOM 963 C CA . VAL A 1 124 ? -9.358 -1.726 1.27 1 95.7 124 VAL A CA 1
ATOM 964 C C . VAL A 1 124 ? -9.529 -0.209 1.303 1 95.7 124 VAL A C 1
ATOM 966 O O . VAL A 1 124 ? -10.435 0.334 0.666 1 95.7 124 VAL A O 1
ATOM 969 N N . LEU A 1 125 ? -8.629 0.486 2.013 1 97.58 125 LEU A N 1
ATOM 970 C CA . LEU A 1 125 ? -8.662 1.942 2.086 1 97.58 125 LEU A CA 1
ATOM 971 C C . LEU A 1 125 ? -8.408 2.562 0.716 1 97.58 125 LEU A C 1
ATOM 973 O O . LEU A 1 125 ? -7.587 2.059 -0.055 1 97.58 125 LEU A O 1
ATOM 977 N N . GLY A 1 126 ? -9.083 3.655 0.457 1 97.73 126 GLY A N 1
ATOM 978 C CA . GLY A 1 126 ? -8.829 4.433 -0.746 1 97.73 126 GLY A CA 1
ATOM 979 C C . GLY A 1 126 ? -9.05 5.921 -0.551 1 97.73 126 GLY A C 1
ATOM 980 O O . GLY A 1 126 ? -9.618 6.343 0.458 1 97.73 126 GLY A O 1
ATOM 981 N N . CYS A 1 127 ? -8.498 6.685 -1.421 1 97.56 127 CYS A N 1
ATOM 982 C CA . CYS A 1 127 ? -8.738 8.12 -1.523 1 97.56 127 CYS A CA 1
ATOM 983 C C . CYS A 1 127 ? -8.701 8.578 -2.976 1 97.56 127 CYS A C 1
ATOM 985 O O . CYS A 1 127 ? -7.802 8.196 -3.729 1 97.56 127 CYS A O 1
ATOM 987 N N . MET A 1 128 ? -9.776 9.326 -3.357 1 95.64 128 MET A N 1
ATOM 988 C CA . MET A 1 128 ? -9.881 9.753 -4.749 1 95.64 128 MET A CA 1
ATOM 989 C C . MET A 1 128 ? -9.785 8.559 -5.693 1 95.64 128 MET A C 1
ATOM 991 O O . MET A 1 128 ? -10.588 7.628 -5.607 1 95.64 128 MET A O 1
ATOM 995 N N . ASP A 1 129 ? -8.824 8.507 -6.583 1 93.64 129 ASP A N 1
ATOM 996 C CA . ASP A 1 129 ? -8.748 7.405 -7.538 1 93.64 129 ASP A CA 1
ATOM 997 C C . ASP A 1 129 ? -7.664 6.407 -7.139 1 93.64 129 ASP A C 1
ATOM 999 O O . ASP A 1 129 ? -7.246 5.579 -7.951 1 93.64 129 ASP A O 1
ATOM 1003 N N . TYR A 1 130 ? -7.232 6.517 -5.876 1 95.8 130 TYR A N 1
ATOM 1004 C CA . TYR A 1 130 ? -6.126 5.669 -5.446 1 95.8 130 TYR A CA 1
ATOM 1005 C C . TYR A 1 130 ? -6.59 4.651 -4.411 1 95.8 130 TYR A C 1
ATOM 1007 O O . TYR A 1 130 ? -7.383 4.975 -3.524 1 95.8 130 TYR A O 1
ATOM 1015 N N . LEU A 1 131 ? -6.126 3.443 -4.552 1 96.3 131 LEU A N 1
ATOM 1016 C CA . LEU A 1 131 ? -6.393 2.388 -3.581 1 96.3 131 LEU A CA 1
ATOM 1017 C C . LEU A 1 131 ? -5.134 2.04 -2.794 1 96.3 131 LEU A C 1
ATOM 1019 O O . LEU A 1 131 ? -4.022 2.137 -3.32 1 96.3 131 LEU A O 1
ATOM 1023 N N . GLY A 1 132 ? -5.377 1.624 -1.586 1 98.28 132 GLY A N 1
ATOM 1024 C CA . GLY A 1 132 ? -4.287 1.133 -0.759 1 98.28 132 GLY A CA 1
ATOM 1025 C C . GLY A 1 132 ? -3.909 -0.304 -1.061 1 98.28 132 GLY A C 1
ATOM 1026 O O . GLY A 1 132 ? -4.193 -0.811 -2.149 1 98.28 132 GLY A O 1
ATOM 1027 N N . VAL A 1 133 ? -3.207 -0.825 -0.145 1 98.67 133 VAL A N 1
ATOM 1028 C CA . VAL A 1 133 ? -2.682 -2.179 -0.29 1 98.67 133 VAL A CA 1
ATOM 1029 C C . VAL A 1 133 ? -3.081 -3.02 0.92 1 98.67 133 VAL A C 1
ATOM 1031 O O . VAL A 1 133 ? -2.788 -2.655 2.062 1 98.67 133 VAL A O 1
ATOM 1034 N N . PRO A 1 134 ? -3.801 -4.132 0.701 1 97.54 134 PRO A N 1
ATOM 1035 C CA . PRO A 1 134 ? -4.065 -5.02 1.836 1 97.54 134 PRO A CA 1
ATOM 1036 C C . PRO A 1 134 ? -2.801 -5.697 2.361 1 97.54 134 PRO A C 1
ATOM 1038 O O . PRO A 1 134 ? -1.969 -6.155 1.573 1 97.54 134 PRO A O 1
ATOM 1041 N N . ILE A 1 135 ? -2.649 -5.759 3.697 1 98.2 135 ILE A N 1
ATOM 1042 C CA . ILE A 1 135 ? -1.435 -6.362 4.236 1 98.2 135 ILE A CA 1
ATOM 1043 C C . ILE A 1 135 ? -1.8 -7.541 5.135 1 98.2 135 ILE A C 1
ATOM 1045 O O . ILE A 1 135 ? -0.933 -8.331 5.515 1 98.2 135 ILE A O 1
ATOM 1049 N N . ASP A 1 136 ? -3.089 -7.67 5.456 1 95.68 136 ASP A N 1
ATOM 1050 C CA . ASP A 1 136 ? -3.61 -8.795 6.225 1 95.68 136 ASP A CA 1
ATOM 1051 C C . ASP A 1 136 ? -5.114 -8.954 6.014 1 95.68 136 ASP A C 1
ATOM 1053 O O . ASP A 1 136 ? -5.758 -8.088 5.419 1 95.68 136 ASP A O 1
ATOM 1057 N N . TYR A 1 137 ? -5.582 -10.068 6.35 1 90.51 137 TYR A N 1
ATOM 1058 C CA . TYR A 1 137 ? -7.031 -10.215 6.265 1 90.51 137 TYR A CA 1
ATOM 1059 C C . TYR A 1 137 ? -7.549 -11.148 7.352 1 90.51 137 TYR A C 1
ATOM 1061 O O . TYR A 1 137 ? -6.792 -11.952 7.903 1 90.51 137 TYR A O 1
ATOM 1069 N N . ILE A 1 138 ? -8.694 -10.815 7.725 1 84.74 138 ILE A N 1
ATOM 1070 C CA . ILE A 1 138 ? -9.449 -11.673 8.632 1 84.74 138 ILE A CA 1
ATOM 1071 C C . ILE A 1 138 ? -10.504 -12.45 7.849 1 84.74 138 ILE A C 1
ATOM 1073 O O . ILE A 1 138 ? -11.256 -11.868 7.062 1 84.74 138 ILE A O 1
ATOM 1077 N N . ARG A 1 139 ? -10.516 -13.757 8.056 1 81.37 139 ARG A N 1
ATOM 1078 C CA . ARG A 1 139 ? -11.494 -14.622 7.404 1 81.37 139 ARG A CA 1
ATOM 1079 C C . ARG A 1 139 ? -12.666 -14.922 8.333 1 81.37 139 ARG A C 1
ATOM 1081 O O . ARG A 1 139 ? -12.512 -14.916 9.556 1 81.37 139 ARG A O 1
ATOM 1088 N N . MET B 1 1 ? 10.316 34.902 -43.766 1 34.76 1 MET B N 1
ATOM 1089 C CA . MET B 1 1 ? 10.5 33.472 -43.536 1 34.76 1 MET B CA 1
ATOM 1090 C C . MET B 1 1 ? 10.181 33.108 -42.09 1 34.76 1 MET B C 1
ATOM 1092 O O . MET B 1 1 ? 10.875 33.541 -41.168 1 34.76 1 MET B O 1
ATOM 1096 N N . TYR B 1 2 ? 8.881 32.989 -41.731 1 47.34 2 TYR B N 1
ATOM 1097 C CA . TYR B 1 2 ? 8.354 32.641 -40.417 1 47.34 2 TYR B CA 1
ATOM 1098 C C . TYR B 1 2 ? 8.784 31.236 -40.011 1 47.34 2 TYR B C 1
ATOM 1100 O O . TYR B 1 2 ? 8.58 30.277 -40.76 1 47.34 2 TYR B O 1
ATOM 1108 N N . GLN B 1 3 ? 9.98 31.104 -39.29 1 41.92 3 GLN B N 1
ATOM 1109 C CA . GLN B 1 3 ? 10.49 29.861 -38.72 1 41.92 3 GLN B CA 1
ATOM 1110 C C . GLN B 1 3 ? 9.497 29.263 -37.727 1 41.92 3 GLN B C 1
ATOM 1112 O O . GLN B 1 3 ? 9.093 29.927 -36.77 1 41.92 3 GLN B O 1
ATOM 1117 N N . LYS B 1 4 ? 8.675 28.386 -38.254 1 50.32 4 LYS B N 1
ATOM 1118 C CA . LYS B 1 4 ? 7.835 27.554 -37.398 1 50.32 4 LYS B CA 1
ATOM 1119 C C . LYS B 1 4 ? 8.67 26.824 -36.351 1 50.32 4 LYS B C 1
ATOM 1121 O O . LYS B 1 4 ? 9.53 26.009 -36.692 1 50.32 4 LYS B O 1
ATOM 1126 N N . LEU B 1 5 ? 8.816 27.404 -35.185 1 46.43 5 LEU B N 1
ATOM 1127 C CA . LEU B 1 5 ? 9.432 26.685 -34.076 1 46.43 5 LEU B CA 1
ATOM 1128 C C . LEU B 1 5 ? 8.603 25.464 -33.691 1 46.43 5 LEU B C 1
ATOM 1130 O O . LEU B 1 5 ? 7.43 25.593 -33.334 1 46.43 5 LEU B O 1
ATOM 1134 N N . ILE B 1 6 ? 8.866 24.351 -34.338 1 46.28 6 ILE B N 1
ATOM 1135 C CA . ILE B 1 6 ? 8.212 23.108 -33.945 1 46.28 6 ILE B CA 1
ATOM 1136 C C . ILE B 1 6 ? 8.651 22.717 -32.535 1 46.28 6 ILE B C 1
ATOM 1138 O O . ILE B 1 6 ? 9.845 22.549 -32.275 1 46.28 6 ILE B O 1
ATOM 1142 N N . LEU B 1 7 ? 7.914 23.083 -31.571 1 43.54 7 LEU B N 1
ATOM 1143 C CA . LEU B 1 7 ? 8.141 22.605 -30.212 1 43.54 7 LEU B CA 1
ATOM 1144 C C . LEU B 1 7 ? 7.987 21.089 -30.136 1 43.54 7 LEU B C 1
ATOM 1146 O O . LEU B 1 7 ? 6.905 20.557 -30.391 1 43.54 7 LEU B O 1
ATOM 1150 N N . LEU B 1 8 ? 9.072 20.379 -30.401 1 43.08 8 LEU B N 1
ATOM 1151 C CA . LEU B 1 8 ? 9.087 18.937 -30.183 1 43.08 8 LEU B CA 1
ATOM 1152 C C . LEU B 1 8 ? 8.846 18.607 -28.714 1 43.08 8 LEU B C 1
ATOM 1154 O O . LEU B 1 8 ? 9.646 18.975 -27.851 1 43.08 8 LEU B O 1
ATOM 1158 N N . LEU B 1 9 ? 7.637 18.398 -28.322 1 42.15 9 LEU B N 1
ATOM 1159 C CA . LEU B 1 9 ? 7.309 17.841 -27.014 1 42.15 9 LEU B CA 1
ATOM 1160 C C . LEU B 1 9 ? 7.96 16.474 -26.827 1 42.15 9 LEU B C 1
ATOM 1162 O O . LEU B 1 9 ? 7.615 15.517 -27.524 1 42.15 9 LEU B O 1
ATOM 1166 N N . VAL B 1 10 ? 9.207 16.347 -26.37 1 41.76 10 VAL B N 1
ATOM 1167 C CA . VAL B 1 10 ? 9.85 15.093 -25.992 1 41.76 10 VAL B CA 1
ATOM 1168 C C . VAL B 1 10 ? 9.066 14.431 -24.861 1 41.76 10 VAL B C 1
ATOM 1170 O O . VAL B 1 10 ? 8.953 14.988 -23.766 1 41.76 10 VAL B O 1
ATOM 1173 N N . SER B 1 11 ? 8.046 13.678 -25.23 1 40.17 11 SER B N 1
ATOM 1174 C CA . SER B 1 11 ? 7.462 12.81 -24.213 1 40.17 11 SER B CA 1
ATOM 1175 C C . SER B 1 11 ? 8.502 11.853 -23.639 1 40.17 11 SER B C 1
ATOM 1177 O O . SER B 1 11 ? 9.123 11.087 -24.378 1 40.17 11 SER B O 1
ATOM 1179 N N . LEU B 1 12 ? 9.337 12.215 -22.636 1 39.94 12 LEU B N 1
ATOM 1180 C CA . LEU B 1 12 ? 10.164 11.245 -21.927 1 39.94 12 LEU B CA 1
ATOM 1181 C C . LEU B 1 12 ? 9.352 10.012 -21.547 1 39.94 12 LEU B C 1
ATOM 1183 O O . LEU B 1 12 ? 8.483 10.08 -20.675 1 39.94 12 LEU B O 1
ATOM 1187 N N . SER B 1 13 ? 9.027 9.234 -22.499 1 36.15 13 SER B N 1
ATOM 1188 C CA . SER B 1 13 ? 8.526 7.934 -22.065 1 36.15 13 SER B CA 1
ATOM 1189 C C . SER B 1 13 ? 9.438 7.313 -21.013 1 36.15 13 SER B C 1
ATOM 1191 O O . SER B 1 13 ? 10.64 7.159 -21.239 1 36.15 13 SER B O 1
ATOM 1193 N N . ALA B 1 14 ? 9.266 7.632 -19.669 1 40.14 14 ALA B N 1
ATOM 1194 C CA . ALA B 1 14 ? 9.994 6.818 -18.699 1 40.14 14 ALA B CA 1
ATOM 1195 C C . ALA B 1 14 ? 10.133 5.378 -19.185 1 40.14 14 ALA B C 1
ATOM 1197 O O . ALA B 1 14 ? 9.135 4.713 -19.469 1 40.14 14 ALA B O 1
ATOM 1198 N N . LEU B 1 15 ? 11.108 5.037 -20.085 1 37.74 15 LEU B N 1
ATOM 1199 C CA . LEU B 1 15 ? 11.467 3.647 -20.344 1 37.74 15 LEU B CA 1
ATOM 1200 C C . LEU B 1 15 ? 11.062 2.754 -19.176 1 37.74 15 LEU B C 1
ATOM 1202 O O . LEU B 1 15 ? 11.289 3.102 -18.015 1 37.74 15 LEU B O 1
ATOM 1206 N N . ALA B 1 16 ? 10.027 2.078 -19.367 1 43.79 16 ALA B N 1
ATOM 1207 C CA . ALA B 1 16 ? 9.778 0.979 -18.438 1 43.79 16 ALA B CA 1
ATOM 1208 C C . ALA B 1 16 ? 11.086 0.332 -17.991 1 43.79 16 ALA B C 1
ATOM 1210 O O . ALA B 1 16 ? 11.753 -0.344 -18.778 1 43.79 16 ALA B O 1
ATOM 1211 N N . THR B 1 17 ? 12.152 1.149 -17.469 1 45.56 17 THR B N 1
ATOM 1212 C CA . THR B 1 17 ? 13.377 0.517 -16.991 1 45.56 17 THR B CA 1
ATOM 1213 C C . THR B 1 17 ? 13.108 -0.922 -16.557 1 45.56 17 THR B C 1
ATOM 1215 O O . THR B 1 17 ? 11.979 -1.269 -16.203 1 45.56 17 THR B O 1
ATOM 1218 N N . ALA B 1 18 ? 13.858 -1.799 -16.993 1 51.22 18 ALA B N 1
ATOM 1219 C CA . ALA B 1 18 ? 13.926 -3.183 -16.53 1 51.22 18 ALA B CA 1
ATOM 1220 C C . ALA B 1 18 ? 13.549 -3.288 -15.055 1 51.22 18 ALA B C 1
ATOM 1222 O O . ALA B 1 18 ? 13.921 -2.43 -14.251 1 51.22 18 ALA B O 1
ATOM 1223 N N . ASN B 1 19 ? 12.286 -4.14 -14.639 1 68.36 19 ASN B N 1
ATOM 1224 C CA . ASN B 1 19 ? 11.628 -4.653 -13.442 1 68.36 19 ASN B CA 1
ATOM 1225 C C . ASN B 1 19 ? 12.625 -5.317 -12.496 1 68.36 19 ASN B C 1
ATOM 1227 O O . ASN B 1 19 ? 12.235 -6.094 -11.623 1 68.36 19 ASN B O 1
ATOM 1231 N N . ASN B 1 20 ? 13.794 -5.112 -12.565 1 86.61 20 ASN B N 1
ATOM 1232 C CA . ASN B 1 20 ? 14.779 -5.749 -11.697 1 86.61 20 ASN B CA 1
ATOM 1233 C C . ASN B 1 20 ? 14.897 -5.026 -10.358 1 86.61 20 ASN B C 1
ATOM 1235 O O . ASN B 1 20 ? 15.983 -4.58 -9.982 1 86.61 20 ASN B O 1
ATOM 1239 N N . PHE B 1 21 ? 13.916 -5.138 -9.721 1 95.83 21 PHE B N 1
ATOM 1240 C CA . PHE B 1 21 ? 13.875 -4.383 -8.475 1 95.83 21 PHE B CA 1
ATOM 1241 C C . PHE B 1 21 ? 14.858 -4.957 -7.462 1 95.83 21 PHE B C 1
ATOM 1243 O O . PHE B 1 21 ? 15.26 -4.27 -6.52 1 95.83 21 PHE B O 1
ATOM 1250 N N . LEU B 1 22 ? 15.329 -6.149 -7.723 1 95.3 22 LEU B N 1
ATOM 1251 C CA . LEU B 1 22 ? 16.236 -6.793 -6.78 1 95.3 22 LEU B CA 1
ATOM 1252 C C . LEU B 1 22 ? 17.593 -6.098 -6.77 1 95.3 22 LEU B C 1
ATOM 1254 O O . LEU B 1 22 ? 18.387 -6.29 -5.846 1 95.3 22 LEU B O 1
ATOM 1258 N N . ASN B 1 23 ? 17.858 -5.31 -7.796 1 94.08 23 ASN B N 1
ATOM 1259 C CA . ASN B 1 23 ? 19.118 -4.576 -7.845 1 94.08 23 ASN B CA 1
ATOM 1260 C C . ASN B 1 23 ? 19.152 -3.45 -6.816 1 94.08 23 ASN B C 1
ATOM 1262 O O . ASN B 1 23 ? 20.226 -3.027 -6.386 1 94.08 23 ASN B O 1
ATOM 1266 N N . THR B 1 24 ? 17.997 -3.026 -6.484 1 94.81 24 THR B N 1
ATOM 1267 C CA . THR B 1 24 ? 17.959 -1.853 -5.618 1 94.81 24 THR B CA 1
ATOM 1268 C C . THR B 1 24 ? 17.072 -2.107 -4.402 1 94.81 24 THR B C 1
ATOM 1270 O O . THR B 1 24 ? 16.85 -1.207 -3.59 1 94.81 24 THR B O 1
ATOM 1273 N N . CYS B 1 25 ? 16.567 -3.305 -4.295 1 96.01 25 CYS B N 1
ATOM 1274 C CA . CYS B 1 25 ? 15.707 -3.653 -3.17 1 96.01 25 CYS B CA 1
ATOM 1275 C C . CYS B 1 25 ? 16.216 -4.901 -2.459 1 96.01 25 CYS B C 1
ATOM 1277 O O . CYS B 1 25 ? 16.791 -5.789 -3.091 1 96.01 25 CYS B O 1
ATOM 1279 N N . GLN B 1 26 ? 15.966 -4.942 -1.172 1 95.59 26 GLN B N 1
ATOM 1280 C CA . GLN B 1 26 ? 16.355 -6.074 -0.337 1 95.59 26 GLN B CA 1
ATOM 1281 C C . GLN B 1 26 ? 15.255 -6.426 0.66 1 95.59 26 GLN B C 1
ATOM 1283 O O . GLN B 1 26 ? 14.212 -5.769 0.699 1 95.59 26 GLN B O 1
ATOM 1288 N N . ASP B 1 27 ? 15.49 -7.543 1.42 1 96.22 27 ASP B N 1
ATOM 1289 C CA . ASP B 1 27 ? 14.542 -8.008 2.428 1 96.22 27 ASP B CA 1
ATOM 1290 C C . ASP B 1 27 ? 13.156 -8.22 1.822 1 96.22 27 ASP B C 1
ATOM 1292 O O . ASP B 1 27 ? 12.164 -7.694 2.33 1 96.22 27 ASP B O 1
ATOM 1296 N N . VAL B 1 28 ? 13.137 -8.862 0.793 1 97.58 28 VAL B N 1
ATOM 1297 C CA . VAL B 1 28 ? 11.911 -9.112 0.042 1 97.58 28 VAL B CA 1
ATOM 1298 C C . VAL B 1 28 ? 11.054 -10.14 0.778 1 97.58 28 VAL B C 1
ATOM 1300 O O . VAL B 1 28 ? 11.563 -11.163 1.242 1 97.58 28 VAL B O 1
ATOM 1303 N N . GLY B 1 29 ? 9.776 -9.878 0.899 1 97.68 29 GLY B N 1
ATOM 1304 C CA . GLY B 1 29 ? 8.811 -10.778 1.511 1 97.68 29 GLY B CA 1
ATOM 1305 C C . GLY B 1 29 ? 7.41 -10.619 0.952 1 97.68 29 GLY B C 1
ATOM 1306 O O . GLY B 1 29 ? 7.195 -9.855 0.008 1 97.68 29 GLY B O 1
ATOM 1307 N N . VAL B 1 30 ? 6.52 -11.404 1.498 1 98.12 30 VAL B N 1
ATOM 1308 C CA . VAL B 1 30 ? 5.116 -11.269 1.126 1 98.12 30 VAL B CA 1
ATOM 1309 C C . VAL B 1 30 ? 4.249 -11.229 2.382 1 98.12 30 VAL B C 1
ATOM 1311 O O . VAL B 1 30 ? 4.629 -11.77 3.424 1 98.12 30 VAL B O 1
ATOM 1314 N N . LEU B 1 31 ? 3.193 -10.553 2.293 1 97.62 31 LEU B N 1
ATOM 1315 C CA . LEU B 1 31 ? 2.146 -10.469 3.306 1 97.62 31 LEU B CA 1
ATOM 1316 C C . LEU B 1 31 ? 0.803 -10.913 2.737 1 97.62 31 LEU B C 1
ATOM 1318 O O . LEU B 1 31 ? 0.678 -11.136 1.53 1 97.62 31 LEU B O 1
ATOM 1322 N N . ALA B 1 32 ? -0.177 -11.077 3.654 1 94.82 32 ALA B N 1
ATOM 1323 C CA . ALA B 1 32 ? -1.545 -11.41 3.266 1 94.82 32 ALA B CA 1
ATOM 1324 C C . ALA B 1 32 ? -1.576 -12.643 2.367 1 94.82 32 ALA B C 1
ATOM 1326 O O . ALA B 1 32 ? -2.155 -12.612 1.279 1 94.82 32 ALA B O 1
ATOM 1327 N N . ASP B 1 33 ? -0.829 -13.717 2.688 1 93.49 33 ASP B N 1
ATOM 1328 C CA . ASP B 1 33 ? -0.793 -15.018 2.027 1 93.49 33 ASP B CA 1
ATOM 1329 C C . ASP B 1 33 ? -0.226 -14.9 0.614 1 93.49 33 ASP B C 1
ATOM 1331 O O . ASP B 1 33 ? -0.685 -15.583 -0.304 1 93.49 33 ASP B O 1
ATOM 1335 N N . GLY B 1 34 ? 0.631 -13.865 0.378 1 96.35 34 GLY B N 1
ATOM 1336 C CA . GLY B 1 34 ? 1.332 -13.761 -0.892 1 96.35 34 GLY B CA 1
ATOM 1337 C C . GLY B 1 34 ? 0.731 -12.723 -1.821 1 96.35 34 GLY B C 1
ATOM 1338 O O . GLY B 1 34 ? 1.255 -12.48 -2.91 1 96.35 34 GLY B O 1
ATOM 1339 N N . ARG B 1 35 ? -0.342 -12.065 -1.459 1 96.24 35 ARG B N 1
ATOM 1340 C CA . ARG B 1 35 ? -0.972 -11.04 -2.285 1 96.24 35 ARG B CA 1
ATOM 1341 C C . ARG B 1 35 ? -0.091 -9.799 -2.383 1 96.24 35 ARG B C 1
ATOM 1343 O O . ARG B 1 35 ? -0.012 -9.169 -3.44 1 96.24 35 ARG B O 1
ATOM 1350 N N . THR B 1 36 ? 0.547 -9.517 -1.238 1 98.5 36 THR B N 1
ATOM 1351 C CA . THR B 1 36 ? 1.259 -8.252 -1.094 1 98.5 36 THR B CA 1
ATOM 1352 C C . THR B 1 36 ? 2.765 -8.485 -1.018 1 98.5 36 THR B C 1
ATOM 1354 O O . THR B 1 36 ? 3.243 -9.209 -0.142 1 98.5 36 THR B O 1
ATOM 1357 N N . LEU B 1 37 ? 3.452 -7.86 -1.93 1 98.57 37 LEU B N 1
ATOM 1358 C CA . LEU B 1 37 ? 4.911 -7.876 -1.909 1 98.57 37 LEU B CA 1
ATOM 1359 C C . LEU B 1 37 ? 5.453 -6.784 -0.994 1 98.57 37 LEU B C 1
ATOM 1361 O O . LEU B 1 37 ? 4.953 -5.657 -1.001 1 98.57 37 LEU B O 1
ATOM 1365 N N . THR B 1 38 ? 6.484 -7.075 -0.265 1 98.58 38 THR B N 1
ATOM 1366 C CA . THR B 1 38 ? 7.175 -6.106 0.578 1 98.58 38 THR B CA 1
ATOM 1367 C C . THR B 1 38 ? 8.676 -6.126 0.306 1 98.58 38 THR B C 1
ATOM 1369 O O . THR B 1 38 ? 9.236 -7.168 -0.039 1 98.58 38 THR B O 1
ATOM 1372 N N . ALA B 1 39 ? 9.275 -5.003 0.395 1 97.8 39 ALA B N 1
ATOM 1373 C CA . ALA B 1 39 ? 10.727 -4.917 0.256 1 97.8 39 ALA B CA 1
ATOM 1374 C C . ALA B 1 39 ? 11.247 -3.576 0.767 1 97.8 39 ALA B C 1
ATOM 1376 O O . ALA B 1 39 ? 10.503 -2.595 0.824 1 97.8 39 ALA B O 1
ATOM 1377 N N . LYS B 1 40 ? 12.468 -3.551 1.139 1 97.07 40 LYS B N 1
ATOM 1378 C CA . LYS B 1 40 ? 13.215 -2.317 1.367 1 97.07 40 LYS B CA 1
ATOM 1379 C C . LYS B 1 40 ? 13.962 -1.887 0.108 1 97.07 40 LYS B C 1
ATOM 1381 O O . LYS B 1 40 ? 14.775 -2.644 -0.428 1 97.07 40 LYS B O 1
ATOM 1386 N N . CYS B 1 41 ? 13.69 -0.728 -0.375 1 96.3 41 CYS B N 1
ATOM 1387 C CA . CYS B 1 41 ? 14.279 -0.305 -1.641 1 96.3 41 CYS B CA 1
ATOM 1388 C C . CYS B 1 41 ? 15.022 1.016 -1.482 1 96.3 41 CYS B C 1
ATOM 1390 O O . CYS B 1 41 ? 14.58 1.897 -0.742 1 96.3 41 CYS B O 1
ATOM 1392 N N . ASP B 1 42 ? 16.036 1.117 -2.25 1 93.95 42 ASP B N 1
ATOM 1393 C CA . ASP B 1 42 ? 16.862 2.32 -2.205 1 93.95 42 ASP B CA 1
ATOM 1394 C C . ASP B 1 42 ? 16.129 3.513 -2.814 1 93.95 42 ASP B C 1
ATOM 1396 O O . ASP B 1 42 ? 15.46 3.38 -3.84 1 93.95 42 ASP B O 1
ATOM 1400 N N . HIS B 1 43 ? 16.151 4.524 -2.02 1 88.9 43 HIS B N 1
ATOM 1401 C CA . HIS B 1 43 ? 15.641 5.796 -2.52 1 88.9 43 HIS B CA 1
ATOM 1402 C C . HIS B 1 43 ? 16.761 6.644 -3.112 1 88.9 43 HIS B C 1
ATOM 1404 O O . HIS B 1 43 ? 17.779 6.88 -2.457 1 88.9 43 HIS B O 1
ATOM 1410 N N . ALA B 1 44 ? 16.896 6.64 -4.387 1 73.41 44 ALA B N 1
ATOM 1411 C CA . ALA B 1 44 ? 17.971 7.461 -4.937 1 73.41 44 ALA B CA 1
ATOM 1412 C C . ALA B 1 44 ? 17.935 8.873 -4.359 1 73.41 44 ALA B C 1
ATOM 1414 O O . ALA B 1 44 ? 16.929 9.286 -3.777 1 73.41 44 ALA B O 1
ATOM 1415 N N . ASP B 1 45 ? 19.088 9.733 -4.563 1 55.32 45 ASP B N 1
ATOM 1416 C CA . ASP B 1 45 ? 19.587 10.992 -4.019 1 55.32 45 ASP B CA 1
ATOM 1417 C C . ASP B 1 45 ? 18.474 12.034 -3.935 1 55.32 45 ASP B C 1
ATOM 1419 O O . ASP B 1 45 ? 18.221 12.759 -4.9 1 55.32 45 ASP B O 1
ATOM 1423 N N . GLN B 1 46 ? 17.428 11.613 -3.313 1 49.58 46 GLN B N 1
ATOM 1424 C CA . GLN B 1 46 ? 16.53 12.762 -3.377 1 49.58 46 GLN B CA 1
ATOM 1425 C C . GLN B 1 46 ? 17.072 13.93 -2.558 1 49.58 46 GLN B C 1
ATOM 1427 O O . GLN B 1 46 ? 17.813 13.728 -1.594 1 49.58 46 GLN B O 1
ATOM 1432 N N . PRO B 1 47 ? 17.09 14.979 -3.219 1 45.8 47 PRO B N 1
ATOM 1433 C CA . PRO B 1 47 ? 17.499 16.178 -2.484 1 45.8 47 PRO B CA 1
ATOM 1434 C C . PRO B 1 47 ? 17.098 16.134 -1.011 1 45.8 47 PRO B C 1
ATOM 1436 O O . PRO B 1 47 ? 16.153 15.431 -0.646 1 45.8 47 PRO B O 1
ATOM 1439 N N . PRO B 1 48 ? 17.863 16.849 -0.284 1 43.13 48 PRO B N 1
ATOM 1440 C CA . PRO B 1 48 ? 17.734 17.046 1.161 1 43.13 48 PRO B CA 1
ATOM 1441 C C . PRO B 1 48 ? 16.29 17.284 1.597 1 43.13 48 PRO B C 1
ATOM 1443 O O . PRO B 1 48 ? 15.675 18.274 1.193 1 43.13 48 PRO B O 1
ATOM 1446 N N . ARG B 1 49 ? 15.27 16.472 1.225 1 50.41 49 ARG B N 1
ATOM 1447 C CA . ARG B 1 49 ? 14.114 16.747 2.072 1 50.41 49 ARG B CA 1
ATOM 1448 C C . ARG B 1 49 ? 14.505 16.756 3.546 1 50.41 49 ARG B C 1
ATOM 1450 O O . ARG B 1 49 ? 15.592 16.302 3.908 1 50.41 49 ARG B O 1
ATOM 1457 N N . PRO B 1 50 ? 13.772 17.567 4.251 1 52.47 50 PRO B N 1
ATOM 1458 C CA . PRO B 1 50 ? 14.098 17.53 5.678 1 52.47 50 PRO B CA 1
ATOM 1459 C C . PRO B 1 50 ? 14.346 16.112 6.19 1 52.47 50 PRO B C 1
ATOM 1461 O O . PRO B 1 50 ? 14.883 15.933 7.285 1 52.47 50 PRO B O 1
ATOM 1464 N N . ARG B 1 51 ? 14.012 15.198 5.042 1 59.76 51 ARG B N 1
ATOM 1465 C CA . ARG B 1 51 ? 14.25 13.844 5.532 1 59.76 51 ARG B CA 1
ATOM 1466 C C . ARG B 1 51 ? 15.143 13.064 4.573 1 59.76 51 ARG B C 1
ATOM 1468 O O . ARG B 1 51 ? 14.895 13.04 3.366 1 59.76 51 ARG B O 1
ATOM 1475 N N . SER B 1 52 ? 16.35 12.962 4.732 1 74.68 52 SER B N 1
ATOM 1476 C CA . SER B 1 52 ? 17.283 12.142 3.966 1 74.68 52 SER B CA 1
ATOM 1477 C C . SER B 1 52 ? 16.91 10.665 4.037 1 74.68 52 SER B C 1
ATOM 1479 O O . SER B 1 52 ? 17.415 9.932 4.889 1 74.68 52 SER B O 1
ATOM 1481 N N . ILE B 1 53 ? 15.931 10.329 3.302 1 77.3 53 ILE B N 1
ATOM 1482 C CA . ILE B 1 53 ? 15.499 8.936 3.331 1 77.3 53 ILE B CA 1
ATOM 1483 C C . ILE B 1 53 ? 16.339 8.114 2.357 1 77.3 53 ILE B C 1
ATOM 1485 O O . ILE B 1 53 ? 16.388 8.415 1.162 1 77.3 53 ILE B O 1
ATOM 1489 N N . LYS B 1 54 ? 16.986 7.151 2.84 1 87.28 54 LYS B N 1
ATOM 1490 C CA . LYS B 1 54 ? 17.842 6.287 2.032 1 87.28 54 LYS B CA 1
ATOM 1491 C C . LYS B 1 54 ? 17.048 5.126 1.44 1 87.28 54 LYS B C 1
ATOM 1493 O O . LYS B 1 54 ? 17.279 4.729 0.295 1 87.28 54 LYS B O 1
ATOM 1498 N N . GLN B 1 55 ? 16.126 4.662 2.282 1 93.12 55 GLN B N 1
ATOM 1499 C CA . GLN B 1 55 ? 15.321 3.524 1.85 1 93.12 55 GLN B CA 1
ATOM 1500 C C . GLN B 1 55 ? 13.892 3.63 2.375 1 93.12 55 GLN B C 1
ATOM 1502 O O . GLN B 1 55 ? 13.667 4.131 3.479 1 93.12 55 GLN B O 1
ATOM 1507 N N . PHE B 1 56 ? 13.049 3.168 1.565 1 94.03 56 PHE B N 1
ATOM 1508 C CA . PHE B 1 56 ? 11.702 2.901 2.054 1 94.03 56 PHE B CA 1
ATOM 1509 C C . PHE B 1 56 ? 11.449 1.402 2.154 1 94.03 56 PHE B C 1
ATOM 1511 O O . PHE B 1 56 ? 11.921 0.63 1.317 1 94.03 56 PHE B O 1
ATOM 1518 N N . LYS B 1 57 ? 10.797 1.023 3.197 1 97.8 57 LYS B N 1
ATOM 1519 C CA . LYS B 1 57 ? 10.052 -0.231 3.127 1 97.8 57 LYS B CA 1
ATOM 1520 C C . LYS B 1 57 ? 8.641 -0.004 2.593 1 97.8 57 LYS B C 1
ATOM 1522 O O . LYS B 1 57 ? 7.892 0.812 3.133 1 97.8 57 LYS B O 1
ATOM 1527 N N . SER B 1 58 ? 8.307 -0.658 1.557 1 98.33 58 SER B N 1
ATOM 1528 C CA . SER B 1 58 ? 6.994 -0.44 0.958 1 98.33 58 SER B CA 1
ATOM 1529 C C . SER B 1 58 ? 6.297 -1.762 0.658 1 98.33 58 SER B C 1
ATOM 1531 O O . SER B 1 58 ? 6.9 -2.83 0.781 1 98.33 58 SER B O 1
ATOM 1533 N N . VAL B 1 59 ? 4.998 -1.664 0.44 1 98.86 59 VAL B N 1
ATOM 1534 C CA . VAL B 1 59 ? 4.165 -2.815 0.106 1 98.86 59 VAL B CA 1
ATOM 1535 C C . VAL B 1 59 ? 3.453 -2.571 -1.223 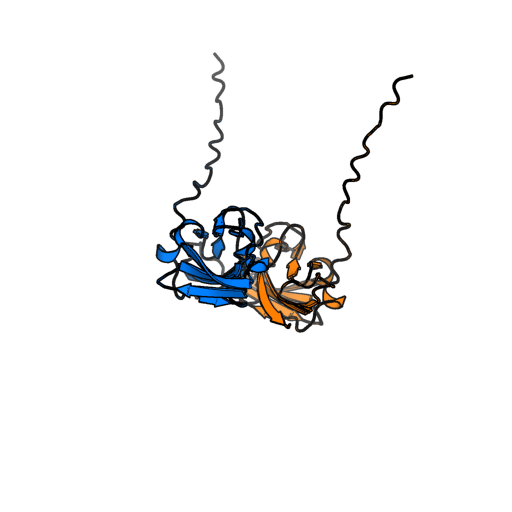1 98.86 59 VAL B C 1
ATOM 1537 O O . VAL B 1 59 ? 3.064 -1.441 -1.527 1 98.86 59 VAL B O 1
ATOM 1540 N N . LEU B 1 60 ? 3.293 -3.624 -1.999 1 98.68 60 LEU B N 1
ATOM 1541 C CA . LEU B 1 60 ? 2.683 -3.574 -3.323 1 98.68 60 LEU B CA 1
ATOM 1542 C C . LEU B 1 60 ? 1.66 -4.693 -3.492 1 98.68 60 LEU B C 1
ATOM 1544 O O . LEU B 1 60 ? 1.964 -5.861 -3.241 1 98.68 60 LEU B O 1
ATOM 1548 N N . ASP B 1 61 ? 0.473 -4.346 -3.844 1 98.43 61 ASP B N 1
ATOM 1549 C CA . ASP B 1 61 ? -0.548 -5.347 -4.134 1 98.43 61 ASP B CA 1
ATOM 1550 C C . ASP B 1 61 ? -0.322 -5.981 -5.505 1 98.43 61 ASP B C 1
ATOM 1552 O O . ASP B 1 61 ? -0.61 -5.366 -6.534 1 98.43 61 ASP B O 1
ATOM 1556 N N . LEU B 1 62 ? 0.002 -7.238 -5.547 1 98.29 62 LEU B N 1
ATOM 1557 C CA . LEU B 1 62 ? 0.338 -7.904 -6.8 1 98.29 62 LEU B CA 1
ATOM 1558 C C . LEU B 1 62 ? -0.916 -8.186 -7.62 1 98.29 62 LEU B C 1
ATOM 1560 O O . LEU B 1 62 ? -0.833 -8.426 -8.827 1 98.29 62 LEU B O 1
ATOM 1564 N N . SER B 1 63 ? -2.097 -8.114 -6.982 1 97.11 63 SER B N 1
ATOM 1565 C CA . SER B 1 63 ? -3.349 -8.315 -7.704 1 97.11 63 SER B CA 1
ATOM 1566 C C . SER B 1 63 ? -3.616 -7.171 -8.677 1 97.11 63 SER B C 1
ATOM 1568 O O . SER B 1 63 ? -4.484 -7.278 -9.546 1 97.11 63 SER B O 1
ATOM 1570 N N . ARG B 1 64 ? -2.838 -6.159 -8.479 1 97.47 64 ARG B N 1
ATOM 1571 C CA . ARG B 1 64 ? -3 -5.026 -9.385 1 97.47 64 ARG B CA 1
ATOM 1572 C C . ARG B 1 64 ? -2.248 -5.259 -10.691 1 97.47 64 ARG B C 1
ATOM 1574 O O . ARG B 1 64 ? -2.441 -4.525 -11.663 1 97.47 64 ARG B O 1
ATOM 1581 N N . CYS B 1 65 ? -1.454 -6.334 -10.759 1 97.85 65 CYS B N 1
ATOM 1582 C CA . CYS B 1 65 ? -0.549 -6.451 -11.896 1 97.85 65 CYS B CA 1
ATOM 1583 C C . CYS B 1 65 ? -0.529 -7.877 -12.433 1 97.85 65 CYS B C 1
ATOM 1585 O O . CYS B 1 65 ? 0.035 -8.137 -13.498 1 97.85 65 CYS B O 1
ATOM 1587 N N . LEU B 1 66 ? -1.078 -8.823 -11.675 1 98.35 66 LEU B N 1
ATOM 1588 C CA . LEU B 1 66 ? -1.054 -10.228 -12.069 1 98.35 66 LEU B CA 1
ATOM 1589 C C . LEU B 1 66 ? -2.469 -10.775 -12.218 1 98.35 66 LEU B C 1
ATOM 1591 O O . LEU B 1 66 ? -3.359 -10.427 -11.439 1 98.35 66 LEU B O 1
ATOM 1595 N N . LYS B 1 67 ? -2.58 -11.665 -13.158 1 98.24 67 LYS B N 1
ATOM 1596 C CA . LYS B 1 67 ? -3.814 -12.404 -13.412 1 98.24 67 LYS B CA 1
ATOM 1597 C C . LYS B 1 67 ? -3.545 -13.902 -13.522 1 98.24 67 LYS B C 1
ATOM 1599 O O . LYS B 1 67 ? -2.514 -14.315 -14.056 1 98.24 67 LYS B O 1
ATOM 1604 N N . TRP B 1 68 ? -4.503 -14.66 -13.007 1 96.8 68 TRP B N 1
ATOM 1605 C CA . TRP B 1 68 ? -4.571 -16.078 -13.343 1 96.8 68 TRP B CA 1
ATOM 1606 C C . TRP B 1 68 ? -5.378 -16.296 -14.619 1 96.8 68 TRP B C 1
ATOM 1608 O O . TRP B 1 68 ? -6.584 -16.04 -14.649 1 96.8 68 TRP B O 1
ATOM 1618 N N . ASP B 1 69 ? -4.702 -16.814 -15.59 1 95.68 69 ASP B N 1
ATOM 1619 C CA . ASP B 1 69 ? -5.41 -16.924 -16.862 1 95.68 69 ASP B CA 1
ATOM 1620 C C . ASP B 1 69 ? -5.943 -18.339 -17.073 1 95.68 69 ASP B C 1
ATOM 1622 O O . ASP B 1 69 ? -6.344 -18.698 -18.182 1 95.68 69 ASP B O 1
ATOM 1626 N N . GLY B 1 70 ? -5.937 -19.149 -16.083 1 93.2 70 GLY B N 1
ATOM 1627 C CA . GLY B 1 70 ? -6.39 -20.529 -16.159 1 93.2 70 GLY B CA 1
ATOM 1628 C C . GLY B 1 70 ? -5.263 -21.514 -16.406 1 93.2 70 GLY B C 1
ATOM 1629 O O . GLY B 1 70 ? -5.447 -22.725 -16.264 1 93.2 70 GLY B O 1
ATOM 1630 N N . LYS B 1 71 ? -4.125 -21.066 -16.781 1 93.17 71 LYS B N 1
ATOM 1631 C CA . LYS B 1 71 ? -2.968 -21.916 -17.047 1 93.17 71 LYS B CA 1
ATOM 1632 C C . LYS B 1 71 ? -1.751 -21.453 -16.25 1 93.17 71 LYS B C 1
ATOM 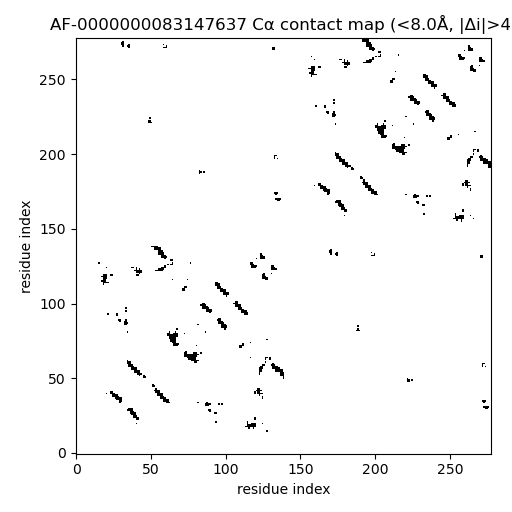1634 O O . LYS B 1 71 ? -1.055 -22.268 -15.642 1 93.17 71 LYS B O 1
ATOM 1639 N N . GLU B 1 72 ? -1.563 -20.174 -16.245 1 96.49 72 GLU B N 1
ATOM 1640 C CA . GLU B 1 72 ? -0.415 -19.587 -15.56 1 96.49 72 GLU B CA 1
ATOM 1641 C C . GLU B 1 72 ? -0.722 -18.169 -15.085 1 96.49 72 GLU B C 1
ATOM 1643 O O . GLU B 1 72 ? -1.774 -17.615 -15.409 1 96.49 72 GLU B O 1
ATOM 1648 N N . LEU B 1 73 ? 0.203 -17.639 -14.289 1 97.97 73 LEU B N 1
ATOM 1649 C CA . LEU B 1 73 ? 0.147 -16.226 -13.93 1 97.97 73 LEU B CA 1
ATOM 1650 C C . LEU B 1 73 ? 0.7 -15.357 -15.054 1 97.97 73 LEU B C 1
ATOM 1652 O O . LEU B 1 73 ? 1.761 -15.653 -15.609 1 97.97 73 LEU B O 1
ATOM 1656 N N . VAL B 1 74 ? -0.038 -14.311 -15.359 1 98.04 74 VAL B N 1
ATOM 1657 C CA . VAL B 1 74 ? 0.399 -13.409 -16.42 1 98.04 74 VAL B CA 1
ATOM 1658 C C . VAL B 1 74 ? 0.267 -11.961 -15.955 1 98.04 74 VAL B C 1
ATOM 1660 O O . VAL B 1 74 ? -0.543 -11.656 -15.076 1 98.04 74 VAL B O 1
ATOM 1663 N N . ARG B 1 75 ? 1.049 -11.079 -16.628 1 97.47 75 ARG B N 1
ATOM 1664 C CA . ARG B 1 75 ? 0.946 -9.647 -16.367 1 97.47 75 ARG B CA 1
ATOM 1665 C C . ARG B 1 75 ? -0.376 -9.09 -16.885 1 97.47 75 ARG B C 1
ATOM 1667 O O . ARG B 1 75 ? -0.693 -9.228 -18.068 1 97.47 75 ARG B O 1
ATOM 1674 N N . GLU B 1 76 ? -1.1 -8.491 -16.052 1 97.77 76 GLU B N 1
ATOM 1675 C CA . GLU B 1 76 ? -2.358 -7.854 -16.43 1 97.77 76 GLU B CA 1
ATOM 1676 C C . GLU B 1 76 ? -2.782 -6.813 -15.398 1 97.77 76 GLU B C 1
ATOM 1678 O O . GLU B 1 76 ? -2.869 -7.113 -14.205 1 97.77 76 GLU B O 1
ATOM 1683 N N . PRO B 1 77 ? -3.008 -5.568 -15.87 1 97.43 77 PRO B N 1
ATOM 1684 C CA . PRO B 1 77 ? -3.524 -4.586 -14.913 1 97.43 77 PRO B CA 1
ATOM 1685 C C . PRO B 1 77 ? -4.808 -5.049 -14.228 1 97.43 77 PRO B C 1
ATOM 1687 O O . PRO B 1 77 ? -5.729 -5.529 -14.894 1 97.43 77 PRO B O 1
ATOM 1690 N N . ASN B 1 78 ? -4.824 -4.981 -12.982 1 96.65 78 ASN B N 1
ATOM 1691 C CA . ASN B 1 78 ? -5.974 -5.339 -12.158 1 96.65 78 ASN B CA 1
ATOM 1692 C C . ASN B 1 78 ? -6.425 -6.773 -12.418 1 96.65 78 ASN B C 1
ATOM 1694 O O . ASN B 1 78 ? -7.624 -7.044 -12.511 1 96.65 78 ASN B O 1
ATOM 1698 N N . GLY B 1 79 ? -5.498 -7.6 -12.53 1 96.55 79 GLY B N 1
ATOM 1699 C CA . GLY B 1 79 ? -5.802 -8.974 -12.896 1 96.55 79 GLY B CA 1
ATOM 1700 C C . GLY B 1 79 ? -6.398 -9.777 -11.756 1 96.55 79 GLY B C 1
ATOM 1701 O O . GLY B 1 79 ? -7.038 -10.806 -11.983 1 96.55 79 GLY B O 1
ATOM 1702 N N . ASN B 1 80 ? -6.173 -9.337 -10.511 1 95.57 80 ASN B N 1
ATOM 1703 C CA . ASN B 1 80 ? -6.769 -9.954 -9.331 1 95.57 80 ASN B CA 1
ATOM 1704 C C . ASN B 1 80 ? -6.439 -11.442 -9.249 1 95.57 80 ASN B C 1
ATOM 1706 O O . ASN B 1 80 ? -7.322 -12.265 -9.001 1 95.57 80 ASN B O 1
ATOM 1710 N N . PHE B 1 81 ? -5.213 -11.786 -9.466 1 96.07 81 PHE B N 1
ATOM 1711 C CA . PHE B 1 81 ? -4.797 -13.184 -9.479 1 96.07 81 PHE B CA 1
ATOM 1712 C C . PHE B 1 81 ? -5.16 -13.868 -8.166 1 96.07 81 PHE B C 1
ATOM 1714 O O . PHE B 1 81 ? -5.467 -15.062 -8.147 1 96.07 81 PHE B O 1
ATOM 1721 N N . PHE B 1 82 ? -5.095 -13.193 -7.064 1 93.41 82 PHE B N 1
ATOM 1722 C CA . PHE B 1 82 ? -5.184 -13.742 -5.716 1 93.41 82 PHE B CA 1
ATOM 1723 C C . PHE B 1 82 ? -6.529 -14.424 -5.497 1 93.41 82 PHE B C 1
ATOM 1725 O O . PHE B 1 82 ? -6.634 -15.359 -4.7 1 93.41 82 PHE B O 1
ATOM 1732 N N . ALA B 1 83 ? -7.504 -13.968 -6.198 1 90.89 83 ALA B N 1
ATOM 1733 C CA . ALA B 1 83 ? -8.839 -14.542 -6.056 1 90.89 83 ALA B CA 1
ATOM 1734 C C . ALA B 1 83 ? -8.853 -16.01 -6.473 1 90.89 83 ALA B C 1
ATOM 1736 O O . ALA B 1 83 ? -9.731 -16.771 -6.06 1 90.89 83 ALA B O 1
ATOM 1737 N N . SER B 1 84 ? -7.843 -16.435 -7.263 1 92.52 84 SER B N 1
ATOM 1738 C CA . SER B 1 84 ? -7.822 -17.789 -7.808 1 92.52 84 SER B CA 1
ATOM 1739 C C . SER B 1 84 ? -6.806 -18.662 -7.079 1 92.52 84 SER B C 1
ATOM 1741 O O . SER B 1 84 ? -6.618 -19.829 -7.43 1 92.52 84 SER B O 1
ATOM 1743 N N . MET B 1 85 ? -6.162 -18.1 -6.038 1 93.92 85 MET B N 1
ATOM 1744 C CA . MET B 1 85 ? -5.077 -18.814 -5.37 1 93.92 85 MET B CA 1
ATOM 1745 C C . MET B 1 85 ? -5.483 -19.221 -3.958 1 93.92 85 MET B C 1
ATOM 1747 O O . MET B 1 85 ? -6.256 -18.519 -3.303 1 93.92 85 MET B O 1
ATOM 1751 N N . VAL B 1 86 ? -4.886 -20.28 -3.533 1 90.51 86 VAL B N 1
ATOM 1752 C CA . VAL B 1 86 ? -5.031 -20.696 -2.142 1 90.51 86 VAL B CA 1
ATOM 1753 C C . VAL B 1 86 ? -4.023 -19.949 -1.271 1 90.51 86 VAL B C 1
ATOM 1755 O O . VAL B 1 86 ? -4.37 -19.45 -0.198 1 90.51 86 VAL B O 1
ATOM 1758 N N . SER B 1 87 ? -2.834 -19.889 -1.73 1 92.11 87 SER B N 1
ATOM 1759 C CA . SER B 1 87 ? -1.734 -19.195 -1.07 1 92.11 87 SER B CA 1
ATOM 1760 C C . SER B 1 87 ? -0.553 -19.005 -2.016 1 92.11 87 SER B C 1
ATOM 1762 O O . SER B 1 87 ? -0.412 -19.739 -2.997 1 92.11 87 SER B O 1
ATOM 1764 N N . CYS B 1 88 ? 0.162 -18.055 -1.731 1 96.66 88 CYS B N 1
ATOM 1765 C CA . CYS B 1 88 ? 1.392 -17.796 -2.471 1 96.66 88 CYS B CA 1
ATOM 1766 C C . CYS B 1 88 ? 2.547 -17.496 -1.523 1 96.66 88 CYS B C 1
ATOM 1768 O O . CYS B 1 88 ? 2.346 -16.903 -0.462 1 96.66 88 CYS B O 1
ATOM 1770 N N . ASN B 1 89 ? 3.693 -17.903 -1.918 1 97.52 89 ASN B N 1
ATOM 1771 C CA . ASN B 1 89 ? 4.93 -17.654 -1.185 1 97.52 89 ASN B CA 1
ATOM 1772 C C . ASN B 1 89 ? 6.078 -17.302 -2.126 1 97.52 89 ASN B C 1
ATOM 1774 O O . ASN B 1 89 ? 6.022 -17.602 -3.32 1 97.52 89 ASN B O 1
ATOM 1778 N N . LEU B 1 90 ? 7.001 -16.666 -1.496 1 97.81 90 LEU B N 1
ATOM 1779 C CA . LEU B 1 90 ? 8.191 -16.384 -2.292 1 97.81 90 LEU B CA 1
ATOM 1780 C C . LEU B 1 90 ? 9.165 -17.556 -2.249 1 97.81 90 LEU B C 1
ATOM 1782 O O . LEU B 1 90 ? 9.398 -18.136 -1.186 1 97.81 90 LEU B O 1
ATOM 1786 N N . VAL B 1 91 ? 9.503 -17.833 -3.409 1 96.19 91 VAL B N 1
ATOM 1787 C CA . VAL B 1 91 ? 10.568 -18.825 -3.51 1 96.19 91 VAL B CA 1
ATOM 1788 C C . VAL B 1 91 ? 11.729 -18.257 -4.324 1 96.19 91 VAL B C 1
ATOM 1790 O O . VAL B 1 91 ? 11.556 -17.293 -5.073 1 96.19 91 VAL B O 1
ATOM 1793 N N . GLU B 1 92 ? 12.799 -18.984 -4.193 1 86.57 92 GLU B N 1
ATOM 1794 C CA . GLU B 1 92 ? 13.944 -18.407 -4.893 1 86.57 92 GLU B CA 1
ATOM 1795 C C . GLU B 1 92 ? 14.007 -16.895 -4.694 1 86.57 92 GLU B C 1
ATOM 1797 O O . GLU B 1 92 ? 13.491 -16.371 -3.705 1 86.57 92 GLU B O 1
ATOM 1802 N N . SER B 1 93 ? 14.832 -15.928 -4.777 1 83.82 93 SER B N 1
ATOM 1803 C CA . SER B 1 93 ? 15.035 -14.508 -4.509 1 83.82 93 SER B CA 1
ATOM 1804 C C . SER B 1 93 ? 13.733 -13.726 -4.65 1 83.82 93 SER B C 1
ATOM 1806 O O . SER B 1 93 ? 13.303 -13.052 -3.712 1 83.82 93 SER B O 1
ATOM 1808 N N . ALA B 1 94 ? 12.935 -13.783 -5.852 1 93.36 94 ALA B N 1
ATOM 1809 C CA . ALA B 1 94 ? 11.721 -12.989 -6.02 1 93.36 94 ALA B CA 1
ATOM 1810 C C . ALA B 1 94 ? 10.732 -13.69 -6.948 1 93.36 94 ALA B C 1
ATOM 1812 O O . ALA B 1 94 ? 10.095 -13.047 -7.786 1 93.36 94 ALA B O 1
ATOM 1813 N N . THR B 1 95 ? 10.684 -15.021 -6.805 1 97.81 95 THR B N 1
ATOM 1814 C CA . THR B 1 95 ? 9.681 -15.777 -7.547 1 97.81 95 THR B CA 1
ATOM 1815 C C . THR B 1 95 ? 8.465 -16.068 -6.671 1 97.81 95 THR B C 1
ATOM 1817 O O . THR B 1 95 ? 8.598 -16.63 -5.582 1 97.81 95 THR B O 1
ATOM 1820 N N . LEU B 1 96 ? 7.336 -15.716 -7.22 1 98.33 96 LEU B N 1
ATOM 1821 C CA . LEU B 1 96 ? 6.084 -15.987 -6.522 1 98.33 96 LEU B CA 1
ATOM 1822 C C . LEU B 1 96 ? 5.552 -17.371 -6.877 1 98.33 96 LEU B C 1
ATOM 1824 O O . LEU B 1 96 ? 5.295 -17.66 -8.048 1 98.33 96 LEU B O 1
ATOM 1828 N N . ALA B 1 97 ? 5.453 -18.203 -5.908 1 98.42 97 ALA B N 1
ATOM 1829 C CA . ALA B 1 97 ? 4.885 -19.537 -6.086 1 98.42 97 ALA B CA 1
ATOM 1830 C C . ALA B 1 97 ? 3.521 -19.646 -5.412 1 98.42 97 ALA B C 1
ATOM 1832 O O . ALA B 1 97 ? 3.386 -19.363 -4.219 1 98.42 97 ALA B O 1
ATOM 1833 N N . CYS B 1 98 ? 2.581 -20.096 -6.205 1 97.45 98 CYS B N 1
ATOM 1834 C CA . CYS B 1 98 ? 1.217 -20.138 -5.689 1 97.45 98 CYS B CA 1
ATOM 1835 C C . CYS B 1 98 ? 0.595 -21.512 -5.904 1 97.45 98 CYS B C 1
ATOM 1837 O O . CYS B 1 98 ? 0.981 -22.236 -6.824 1 97.45 98 CYS B O 1
ATOM 1839 N N . ASN B 1 99 ? -0.325 -21.729 -5.021 1 96.11 99 ASN B N 1
ATOM 1840 C CA . ASN B 1 99 ? -1.139 -22.933 -5.151 1 96.11 99 ASN B CA 1
ATOM 1841 C C . ASN B 1 99 ? -2.58 -22.597 -5.527 1 96.11 99 ASN B C 1
ATOM 1843 O O . ASN B 1 99 ? -3.137 -21.609 -5.046 1 96.11 99 ASN B O 1
ATOM 1847 N N . TYR B 1 100 ? -3.141 -23.443 -6.359 1 94.02 100 TYR B N 1
ATOM 1848 C CA . TYR B 1 100 ? -4.525 -23.276 -6.788 1 94.02 100 TYR B CA 1
ATOM 1849 C C . TYR B 1 100 ? -5.189 -24.627 -7.029 1 94.02 100 TYR B C 1
ATOM 1851 O O . TYR B 1 100 ? -4.506 -25.631 -7.245 1 94.02 100 TYR B O 1
ATOM 1859 N N . TYR B 1 101 ? -6.552 -24.628 -6.985 1 91.68 101 TYR B N 1
ATOM 1860 C CA . TYR B 1 101 ? -7.301 -25.833 -7.322 1 91.68 101 TYR B CA 1
ATOM 1861 C C . TYR B 1 101 ? -7.665 -25.853 -8.802 1 91.68 101 TYR B C 1
ATOM 1863 O O . TYR B 1 101 ? -8.194 -24.872 -9.331 1 91.68 101 TYR B O 1
ATOM 1871 N N . ASN B 1 102 ? -7.359 -26.976 -9.385 1 89.78 102 ASN B N 1
ATOM 1872 C CA . ASN B 1 102 ? -7.801 -27.09 -10.771 1 89.78 102 ASN B CA 1
ATOM 1873 C C . ASN B 1 102 ? -9.242 -27.583 -10.861 1 89.78 102 ASN B C 1
ATOM 1875 O O . ASN B 1 102 ? -9.937 -27.671 -9.847 1 89.78 102 ASN B O 1
ATOM 1879 N N . PHE B 1 103 ? -9.7 -27.782 -12.134 1 88.04 103 PHE B N 1
ATOM 1880 C CA . PHE B 1 103 ? -11.088 -28.157 -12.378 1 88.04 103 PHE B CA 1
ATOM 1881 C C . PHE B 1 103 ? -11.411 -29.494 -11.722 1 88.04 103 PHE B C 1
ATOM 1883 O O . PHE B 1 103 ? -12.57 -29.773 -11.406 1 88.04 103 PHE B O 1
ATOM 1890 N N . GLN B 1 104 ? -10.434 -30.394 -11.441 1 92.06 104 GLN B N 1
ATOM 1891 C CA . GLN B 1 104 ? -10.631 -31.687 -10.794 1 92.06 104 GLN B CA 1
ATOM 1892 C C . GLN B 1 104 ? -10.437 -31.582 -9.284 1 92.06 104 GLN B C 1
ATOM 1894 O O . GLN B 1 104 ? -10.319 -32.598 -8.596 1 92.06 104 GLN B O 1
ATOM 1899 N N . ASN B 1 105 ? -10.214 -30.334 -8.798 1 89.41 105 ASN B N 1
ATOM 1900 C CA . ASN B 1 105 ? -10.057 -30.056 -7.375 1 89.41 105 ASN B CA 1
ATOM 1901 C C . ASN B 1 105 ? -8.72 -30.571 -6.848 1 89.41 105 ASN B C 1
ATOM 1903 O O . ASN B 1 105 ? -8.613 -30.951 -5.68 1 89.41 105 ASN B O 1
ATOM 1907 N N . SER B 1 106 ? -7.813 -30.755 -7.789 1 94.46 106 SER B N 1
ATOM 1908 C CA . SER B 1 106 ? -6.451 -31.074 -7.37 1 94.46 106 SER B CA 1
ATOM 1909 C C . SER B 1 106 ? -5.64 -29.808 -7.116 1 94.46 106 SER B C 1
ATOM 1911 O O . SER B 1 106 ? -5.757 -28.831 -7.859 1 94.46 106 SER B O 1
ATOM 1913 N N . LEU B 1 107 ? -4.825 -29.871 -6.044 1 94.72 107 LEU B N 1
ATOM 1914 C CA . LEU B 1 107 ? -3.974 -28.734 -5.712 1 94.72 107 LEU B CA 1
ATOM 1915 C C . LEU B 1 107 ? -2.715 -28.727 -6.573 1 94.72 107 LEU B C 1
ATOM 1917 O O . LEU B 1 107 ? -1.911 -29.66 -6.512 1 94.72 107 LEU B O 1
ATOM 1921 N N . LEU B 1 108 ? -2.608 -27.639 -7.443 1 96.28 108 LEU B N 1
ATOM 1922 C CA . LEU B 1 108 ? -1.454 -27.493 -8.324 1 96.28 108 LEU B CA 1
ATOM 1923 C C . LEU B 1 108 ? -0.712 -26.192 -8.036 1 96.28 108 LEU B C 1
ATOM 1925 O O . LEU B 1 108 ? -1.213 -25.336 -7.304 1 96.28 108 LEU B O 1
ATOM 1929 N N . GLY B 1 109 ? 0.508 -26.113 -8.615 1 96.49 109 GLY B N 1
ATOM 1930 C CA . GLY B 1 109 ? 1.341 -24.944 -8.386 1 96.49 109 GLY B CA 1
ATOM 1931 C C . GLY B 1 109 ? 1.587 -24.131 -9.643 1 96.49 109 GLY B C 1
ATOM 1932 O O . GLY B 1 109 ? 1.544 -24.666 -10.753 1 96.49 109 GLY B O 1
ATOM 1933 N N . THR B 1 110 ? 1.769 -22.926 -9.495 1 97.21 110 THR B N 1
ATOM 1934 C CA . THR B 1 110 ? 2.221 -22.018 -10.544 1 97.21 110 THR B CA 1
ATOM 1935 C C . THR B 1 110 ? 3.224 -21.01 -9.991 1 97.21 110 THR B C 1
ATOM 1937 O O . THR B 1 110 ? 3.321 -20.825 -8.776 1 97.21 110 THR B O 1
ATOM 1940 N N . ARG B 1 111 ? 3.997 -20.42 -10.851 1 97.52 111 ARG B N 1
ATOM 1941 C CA . ARG B 1 111 ? 5.039 -19.491 -10.426 1 97.52 111 ARG B CA 1
ATOM 1942 C C . ARG B 1 111 ? 5.109 -18.283 -11.354 1 97.52 111 ARG B C 1
ATOM 1944 O O . ARG B 1 111 ? 4.678 -18.354 -12.507 1 97.52 111 ARG B O 1
ATOM 1951 N N . PHE B 1 112 ? 5.658 -17.288 -10.863 1 97.93 112 PHE B N 1
ATOM 1952 C CA . PHE B 1 112 ? 5.906 -16.08 -11.641 1 97.93 112 PHE B CA 1
ATOM 1953 C C . PHE B 1 112 ? 7.143 -15.351 -11.131 1 97.93 112 PHE B C 1
ATOM 1955 O O . PHE B 1 112 ? 7.288 -15.133 -9.926 1 97.93 112 PHE B O 1
ATOM 1962 N N . ASP B 1 113 ? 8.018 -14.966 -12.012 1 96.91 113 ASP B N 1
ATOM 1963 C CA . ASP B 1 113 ? 9.202 -14.194 -11.647 1 96.91 113 ASP B CA 1
ATOM 1964 C C . ASP B 1 113 ? 8.863 -12.714 -11.482 1 96.91 113 ASP B C 1
ATOM 1966 O O . ASP B 1 113 ? 8.689 -11.998 -12.469 1 96.91 113 ASP B O 1
ATOM 1970 N N . LEU B 1 114 ? 8.926 -12.213 -10.248 1 97.82 114 LEU B N 1
ATOM 1971 C CA . LEU B 1 114 ? 8.505 -10.845 -9.964 1 97.82 114 LEU B CA 1
ATOM 1972 C C . LEU B 1 114 ? 9.544 -9.844 -10.458 1 97.82 114 LEU B C 1
ATOM 1974 O O . LEU B 1 114 ? 9.238 -8.663 -10.638 1 97.82 114 LEU B O 1
ATOM 1978 N N . ASN B 1 115 ? 10.709 -10.251 -10.663 1 95.2 115 ASN B N 1
ATOM 1979 C CA . ASN B 1 115 ? 11.751 -9.351 -11.145 1 95.2 115 ASN B CA 1
ATOM 1980 C C . ASN B 1 115 ? 11.438 -8.829 -12.545 1 95.2 115 ASN B C 1
ATOM 1982 O O . ASN B 1 115 ? 11.941 -7.779 -12.947 1 95.2 115 ASN B O 1
ATOM 1986 N N . SER B 1 116 ? 10.654 -9.552 -13.251 1 94.65 116 SER B N 1
ATOM 1987 C CA . SER B 1 116 ? 10.276 -9.143 -14.6 1 94.65 116 SER B CA 1
ATOM 1988 C C . SER B 1 116 ? 9.107 -8.164 -14.574 1 94.65 116 SER B C 1
ATOM 1990 O O . SER B 1 116 ? 8.745 -7.594 -15.606 1 94.65 116 SER B O 1
ATOM 1992 N N . LEU B 1 117 ? 8.533 -7.889 -13.503 1 97.04 117 LEU B N 1
ATOM 1993 C CA . LEU B 1 117 ? 7.28 -7.152 -13.389 1 97.04 117 LEU B CA 1
ATOM 1994 C C . LEU B 1 117 ? 7.449 -5.927 -12.496 1 97.04 117 LEU B C 1
ATOM 1996 O O . LEU B 1 117 ? 7.021 -4.828 -12.855 1 97.04 117 LEU B O 1
ATOM 2000 N N . VAL B 1 118 ? 8.106 -6.149 -11.364 1 98.05 118 VAL B N 1
ATOM 2001 C CA . VAL B 1 118 ? 8.163 -5.148 -10.303 1 98.05 118 VAL B CA 1
ATOM 2002 C C . VAL B 1 118 ? 9.361 -4.228 -10.526 1 98.05 118 VAL B C 1
ATOM 2004 O O . VAL B 1 118 ? 10.407 -4.666 -11.011 1 98.05 118 VAL B O 1
ATOM 2007 N N . TYR B 1 119 ? 9.176 -2.952 -10.159 1 96.84 119 TYR B N 1
ATOM 2008 C CA . TYR B 1 119 ? 10.27 -1.989 -10.225 1 96.84 119 TYR B CA 1
ATOM 2009 C C . TYR B 1 119 ? 10.339 -1.155 -8.951 1 96.84 119 TYR B C 1
ATOM 2011 O O . TYR B 1 119 ? 9.419 -1.185 -8.131 1 96.84 119 TYR B O 1
ATOM 2019 N N . ASN B 1 120 ? 11.443 -0.567 -8.773 1 96.18 120 ASN B N 1
ATOM 2020 C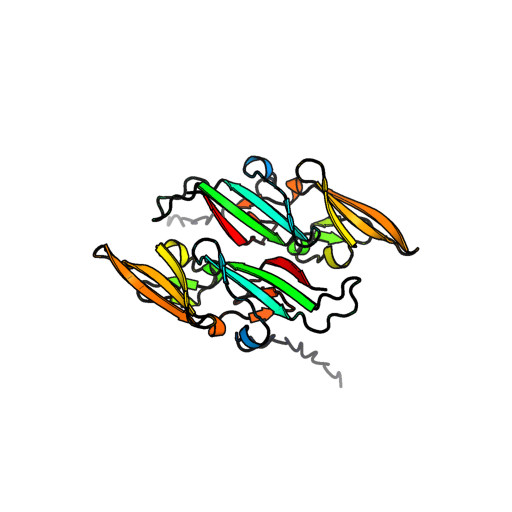 CA . ASN B 1 120 ? 11.657 0.419 -7.72 1 96.18 120 ASN B CA 1
ATOM 2021 C C . ASN B 1 120 ? 11.531 1.844 -8.252 1 96.18 120 ASN B C 1
ATOM 2023 O O . ASN B 1 120 ? 12.305 2.259 -9.116 1 96.18 120 ASN B O 1
ATOM 2027 N N . LYS B 1 121 ? 10.54 2.523 -7.777 1 93.43 121 LYS B N 1
ATOM 2028 C CA . LYS B 1 121 ? 10.416 3.941 -8.102 1 93.43 121 LYS B CA 1
ATOM 2029 C C . LYS B 1 121 ? 10.721 4.812 -6.886 1 93.43 121 LYS B C 1
ATOM 2031 O O . LYS B 1 121 ? 9.84 5.067 -6.062 1 93.43 121 LYS B O 1
ATOM 2036 N N . GLU B 1 122 ? 11.919 5.312 -6.799 1 89.52 122 GLU B N 1
ATOM 2037 C CA . GLU B 1 122 ? 12.336 6.222 -5.737 1 89.52 122 GLU B CA 1
ATOM 2038 C C . GLU B 1 122 ? 12.096 5.611 -4.36 1 89.52 122 GLU B C 1
ATOM 2040 O O . GLU B 1 122 ? 11.563 6.271 -3.466 1 89.52 122 GLU B O 1
ATOM 2045 N N . GLY B 1 123 ? 12.334 4.345 -4.291 1 93.67 123 GLY B N 1
ATOM 2046 C CA . GLY B 1 123 ? 12.295 3.661 -3.008 1 93.67 123 GLY B CA 1
ATOM 2047 C C . GLY B 1 123 ? 10.992 2.923 -2.765 1 93.67 123 GLY B C 1
ATOM 2048 O O . GLY B 1 123 ? 10.865 2.183 -1.787 1 93.67 123 GLY B O 1
ATOM 2049 N N . VAL B 1 124 ? 10.024 3.166 -3.635 1 95.57 124 VAL B N 1
ATOM 2050 C CA . VAL B 1 124 ? 8.722 2.53 -3.466 1 95.57 124 VAL B CA 1
ATOM 2051 C C . VAL B 1 124 ? 8.502 1.501 -4.573 1 95.57 124 VAL B C 1
ATOM 2053 O O . VAL B 1 124 ? 8.739 1.785 -5.749 1 95.57 124 VAL B O 1
ATOM 2056 N N . LEU B 1 125 ? 8.007 0.324 -4.202 1 97.46 125 LEU B N 1
ATOM 2057 C CA . LEU B 1 125 ? 7.714 -0.72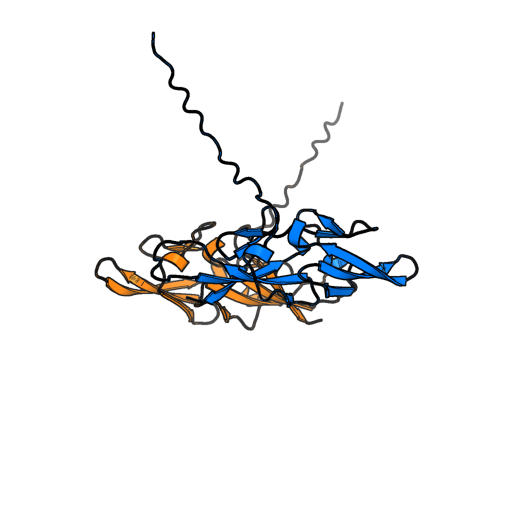6 -5.172 1 97.46 125 LEU B CA 1
ATOM 2058 C C . LEU B 1 125 ? 6.603 -0.294 -6.123 1 97.46 125 LEU B C 1
ATOM 2060 O O . LEU B 1 125 ? 5.645 0.362 -5.707 1 97.46 125 LEU B O 1
ATOM 2064 N N . GLY B 1 126 ? 6.731 -0.706 -7.359 1 97.62 126 GLY B N 1
ATOM 2065 C CA . GLY B 1 126 ? 5.674 -0.496 -8.336 1 97.62 126 GLY B CA 1
ATOM 2066 C C . GLY B 1 126 ? 5.592 -1.601 -9.372 1 97.62 126 GLY B C 1
ATOM 2067 O O . GLY B 1 126 ? 6.494 -2.435 -9.471 1 97.62 126 GLY B O 1
ATOM 2068 N N . CYS B 1 127 ? 4.485 -1.681 -10.02 1 97.55 127 CYS B N 1
ATOM 2069 C CA . CYS B 1 127 ? 4.266 -2.544 -11.174 1 97.55 127 CYS B CA 1
ATOM 2070 C C . CYS B 1 127 ? 3.328 -1.884 -12.178 1 97.55 127 CYS B C 1
ATOM 2072 O O . CYS B 1 127 ? 2.29 -1.34 -11.799 1 97.55 127 CYS B O 1
ATOM 2074 N N . MET B 1 128 ? 3.795 -1.879 -13.468 1 95.64 128 MET B N 1
ATOM 2075 C CA . MET B 1 128 ? 3.011 -1.205 -14.5 1 95.64 128 MET B CA 1
ATOM 2076 C C . MET B 1 128 ? 2.708 0.235 -14.099 1 95.64 128 MET B C 1
ATOM 2078 O O . MET B 1 128 ? 3.624 1.023 -13.86 1 95.64 128 MET B O 1
ATOM 2082 N N . ASP B 1 129 ? 1.474 0.636 -13.974 1 93.68 129 ASP B N 1
ATOM 2083 C CA . ASP B 1 129 ? 1.16 2.025 -13.655 1 93.68 129 ASP B CA 1
ATOM 2084 C C . ASP B 1 129 ? 0.766 2.176 -12.187 1 93.68 129 ASP B C 1
ATOM 2086 O O . ASP B 1 129 ? 0.206 3.2 -11.791 1 93.68 129 ASP B O 1
ATOM 2090 N N . TYR B 1 130 ? 1.084 1.137 -11.396 1 95.84 130 TYR B N 1
ATOM 2091 C CA . TYR B 1 130 ? 0.648 1.159 -10.005 1 95.84 130 TYR B CA 1
ATOM 2092 C C . TYR B 1 130 ? 1.839 1.279 -9.061 1 95.84 130 TYR B C 1
ATOM 2094 O O . TYR B 1 130 ? 2.878 0.654 -9.282 1 95.84 130 TYR B O 1
ATOM 2102 N N . LEU B 1 131 ? 1.679 2.087 -8.051 1 96.28 131 LEU B N 1
ATOM 2103 C CA . LEU B 1 131 ? 2.685 2.225 -7.004 1 96.28 131 LEU B CA 1
ATOM 2104 C C . LEU B 1 131 ? 2.193 1.617 -5.695 1 96.28 131 LEU B C 1
ATOM 2106 O O . LEU B 1 131 ? 0.994 1.634 -5.409 1 96.28 131 LEU B O 1
ATOM 2110 N N . GLY B 1 132 ? 3.155 1.134 -4.957 1 98.25 132 GLY B N 1
ATOM 2111 C CA . GLY B 1 132 ? 2.859 0.642 -3.621 1 98.25 132 GLY B CA 1
ATOM 2112 C C . GLY B 1 132 ? 2.752 1.748 -2.588 1 98.25 132 GLY B C 1
ATOM 2113 O O . GLY B 1 132 ? 2.502 2.905 -2.933 1 98.25 132 GLY B O 1
ATOM 2114 N N . VAL B 1 133 ? 2.835 1.316 -1.393 1 98.64 133 VAL B N 1
ATOM 2115 C CA . VAL B 1 133 ? 2.674 2.219 -0.259 1 98.64 133 VAL B CA 1
ATOM 2116 C C . VAL B 1 133 ? 3.863 2.076 0.689 1 98.64 133 VAL B C 1
ATOM 2118 O O . VAL B 1 133 ? 4.162 0.975 1.157 1 98.64 133 VAL B O 1
ATOM 2121 N N . PRO B 1 134 ? 4.589 3.173 0.943 1 97.49 134 PRO B N 1
ATOM 2122 C CA . PRO B 1 134 ? 5.645 3.078 1.953 1 97.49 134 PRO B CA 1
ATOM 2123 C C . PRO B 1 134 ? 5.097 2.88 3.364 1 97.49 134 PRO B C 1
ATOM 2125 O O . PRO B 1 134 ? 4.119 3.528 3.747 1 97.49 134 PRO B O 1
ATOM 2128 N N . ILE B 1 135 ? 5.727 1.975 4.141 1 98.17 135 ILE B N 1
ATOM 2129 C CA . ILE B 1 135 ? 5.207 1.725 5.481 1 98.17 135 ILE B CA 1
ATOM 2130 C C . ILE B 1 135 ? 6.289 2.02 6.518 1 98.17 135 ILE B C 1
ATOM 2132 O O . ILE B 1 135 ? 6.006 2.096 7.716 1 98.17 135 ILE B O 1
ATOM 2136 N N . ASP B 1 136 ? 7.524 2.203 6.054 1 95.64 136 ASP B N 1
ATOM 2137 C CA . ASP B 1 136 ? 8.647 2.585 6.905 1 95.64 136 ASP B CA 1
ATOM 2138 C C . ASP B 1 136 ? 9.77 3.214 6.083 1 95.64 136 ASP B C 1
ATOM 2140 O O . ASP B 1 136 ? 9.726 3.202 4.851 1 95.64 136 ASP B O 1
ATOM 2144 N N . TYR B 1 137 ? 10.606 3.853 6.741 1 90.64 137 TYR B N 1
ATOM 2145 C CA . TYR B 1 137 ? 11.757 4.375 6.013 1 90.64 137 TYR B CA 1
ATOM 2146 C C . TYR B 1 137 ? 13.001 4.385 6.894 1 90.64 137 TYR B C 1
ATOM 2148 O O . TYR B 1 137 ? 12.899 4.35 8.123 1 90.64 137 TYR B O 1
ATOM 2156 N N . ILE B 1 138 ? 14.037 4.208 6.227 1 84.71 138 ILE B N 1
ATOM 2157 C CA . ILE B 1 138 ? 15.35 4.357 6.847 1 84.71 138 ILE B CA 1
ATOM 2158 C C . ILE B 1 138 ? 15.968 5.69 6.432 1 84.71 138 ILE B C 1
ATOM 2160 O O . ILE B 1 138 ? 16.006 6.02 5.244 1 84.71 138 ILE B O 1
ATOM 2164 N N . ARG B 1 139 ? 16.396 6.444 7.417 1 81.21 139 ARG B N 1
ATOM 2165 C CA . ARG B 1 139 ? 17.044 7.727 7.167 1 81.21 139 ARG B CA 1
ATOM 2166 C C . ARG B 1 139 ? 18.562 7.594 7.226 1 81.21 139 ARG B C 1
ATOM 2168 O O . ARG B 1 139 ? 19.088 6.72 7.918 1 81.21 139 ARG B O 1
#

Radius of gyration: 21.39 Å; Cα contacts (8 Å, |Δi|>4): 662; chains: 2; bounding box: 61×65×61 Å

Solvent-accessible surface area (backbone atoms only — not comparable to full-atom values): 15013 Å² total; per-residue (Å²): 133,86,79,78,78,74,79,75,78,75,73,74,66,76,66,81,62,84,13,50,28,68,82,52,32,42,81,67,49,63,30,49,60,40,39,13,40,32,32,36,16,48,21,62,89,55,66,79,35,103,54,53,52,45,26,18,30,15,36,28,49,44,31,49,36,25,18,62,74,86,82,46,62,41,85,30,82,63,34,45,26,57,73,65,43,78,37,31,42,77,38,86,89,52,27,41,35,30,31,28,66,47,99,85,66,44,84,44,77,45,60,40,64,41,43,76,51,29,29,65,57,74,10,29,37,27,37,90,94,43,70,37,29,52,52,35,67,42,105,134,84,78,76,78,75,79,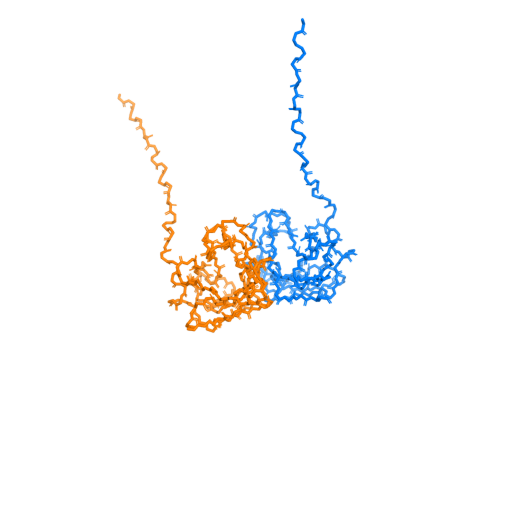77,78,76,74,76,67,75,65,80,61,81,14,48,26,69,81,50,32,42,80,65,48,62,30,48,61,40,38,12,40,32,32,37,16,49,22,63,89,57,66,81,36,100,56,57,48,46,27,17,30,15,35,26,48,44,31,49,36,24,16,62,74,87,82,47,63,41,85,29,78,64,35,44,26,56,70,64,43,77,38,32,43,78,36,83,93,54,26,41,36,32,32,28,66,47,100,84,66,45,83,42,76,44,59,41,63,40,42,74,50,29,29,66,57,74,10,28,36,26,36,89,95,43,70,38,28,52,53,36,67,42,104